Protein AF-A0A9D1UU70-F1 (afdb_monomer)

Organism: NCBI:txid2838701

Solvent-accessible surface area (backbone atoms only — not comparable to full-atom values): 12661 Å² total; per-residue (Å²): 143,86,85,88,85,83,88,84,84,83,81,86,81,88,80,87,82,88,82,83,90,83,86,83,92,75,92,74,85,86,79,84,87,74,96,51,89,64,55,60,60,54,46,54,56,35,46,59,49,57,47,83,80,70,73,78,46,90,57,56,46,82,56,96,59,30,40,33,28,64,61,94,56,36,36,24,38,42,45,29,48,39,83,44,54,26,37,33,24,49,79,84,38,85,61,44,58,42,30,49,61,59,30,88,51,34,39,70,36,46,75,50,90,73,46,28,37,34,28,42,36,71,91,49,83,34,32,42,36,41,31,55,48,75,87,50,48,77,46,68,37,48,38,36,57,45,77,80,50,75,41,74,51,48,34,32,60,56,89,66,46,46,73,42,77,42,96,89,44,27,31,41,31,22,46,80,95,41,81,60,49,71,48,65,66,59,50,32,20,36,66,84,29,48,78,45,56,52,41,63,45,78,56,98,72,34,49,28,39,40,43,48,117

Foldseek 3Di:
DDDDDDDDDDDDDDDDDDDDDDDDDDDDDDDDDDDDPCVVVLVLVLDCLQDDPPDDAPQWDDDPFWIKGDDDQWIWIDGQQQVAWTFIGGNNHTLWTKGFPCSVQWDGWDADPQQKTWTQGPPARKIWIWHQDNVRDIDTEIEHADLPCQDKGWMDTPPQWAWDQDPQQKTFIDRPPDGRDIGGHYWYAYSVSHTFDWGWDQDPRITIIGTHD

Sequence (213 aa):
MSTLSFSNTFKTITAAAVLSLSAPLTAVAVPSAETSADEIGDLDALLHNSQDDSELSAGVVNGNESLSWREGEISTSVPHNPAEMAKTTIDGQDMLEIGLLHPETVSEGVVTSNNTVIFPAQDSPDTYAMQLYDNGSLGLTAIAVTPESEGQFAYDLPSSITPVVQQTGAVALYEHDSLIGVVEHPEAYDADGNAIVTKYVDVDGDLVQVVSP

Secondary structure (DSSP, 8-state):
--PPP-----------------------PPPPP---TTHHHHHHHHHHHHS------TTEEE-SSEEEEEETTEEEEEESSTTSPEEEEETTEEEEEEEES-GGGBPPPEE-TTSEEEEEBSSSS-EEEEEE-TTS-EEEEEE-SSTT---EEEEE--TTEEEEE-TTS-EEEEETTEEEEEE---EEE-TTSPBPEEEEEEETTEEEEEEE-

Nearest PDB structures (foldseek):
  6x1q-assembly1_A  TM=4.595E-01  e=8.075E-02  Escherichia coli K-12
  3sep-assembly1_A  TM=4.541E-01  e=3.183E-01  Escherichia coli K-12
  6cvm-assembly1_A  TM=3.755E-01  e=1.398E-01  Escherichia coli K-12
  3iaq-assembly1_C  TM=3.684E-01  e=2.700E-01  Escherichia coli K-12
  8t7z-assembly1_B  TM=5.350E-01  e=2.705E+00  Klebsiella aerogenes KCTC 2190

Radius of gyration: 20.33 Å; Cα contacts (8 Å, |Δi|>4): 418; chains: 1; bounding box: 71×44×53 Å

pLDDT: mean 71.61, std 21.12, range [27.61, 95.88]

Structure (mmCIF, N/CA/C/O backbone):
data_AF-A0A9D1UU70-F1
#
_entry.id   AF-A0A9D1UU70-F1
#
loop_
_atom_site.group_PDB
_atom_site.id
_atom_site.type_symbol
_atom_site.label_atom_id
_atom_site.label_alt_id
_atom_site.label_comp_id
_atom_site.label_asym_id
_atom_site.label_entity_id
_atom_site.label_seq_id
_atom_site.pdbx_PDB_ins_code
_atom_site.Cartn_x
_atom_site.Cartn_y
_atom_site.Cartn_z
_atom_site.occupancy
_atom_site.B_iso_or_equiv
_atom_site.auth_seq_id
_atom_site.auth_comp_id
_atom_site.auth_asym_id
_atom_site.auth_atom_id
_atom_site.pdbx_PDB_model_num
ATOM 1 N N . MET A 1 1 ? -50.417 -25.982 9.668 1.00 43.38 1 MET A N 1
ATOM 2 C CA . MET A 1 1 ? -50.133 -26.353 8.266 1.00 43.38 1 MET A CA 1
ATOM 3 C C . MET A 1 1 ? -50.752 -25.317 7.344 1.00 43.38 1 MET A C 1
ATOM 5 O O . MET A 1 1 ? -51.967 -25.307 7.207 1.00 43.38 1 MET A O 1
ATOM 9 N N . SER A 1 2 ? -49.934 -24.427 6.783 1.00 38.16 2 SER A N 1
ATOM 10 C CA . SER A 1 2 ? -49.968 -23.999 5.374 1.00 38.16 2 SER A CA 1
ATOM 11 C C . SER A 1 2 ? -49.070 -22.778 5.205 1.00 38.16 2 SER A C 1
ATOM 13 O O . SER A 1 2 ? -49.221 -21.762 5.875 1.00 38.16 2 SER A O 1
ATOM 15 N N . THR A 1 3 ? -48.084 -22.984 4.349 1.00 35.09 3 THR A N 1
ATOM 16 C CA . THR A 1 3 ? -46.970 -22.140 3.932 1.00 35.09 3 THR A CA 1
ATOM 17 C C . THR A 1 3 ? -47.422 -21.025 2.991 1.00 35.09 3 THR A C 1
ATOM 19 O O . THR A 1 3 ? -48.178 -21.283 2.056 1.00 35.09 3 THR A O 1
ATOM 22 N N . LEU A 1 4 ? -46.913 -19.808 3.198 1.00 36.00 4 LEU A N 1
ATOM 23 C CA . LEU A 1 4 ? -46.992 -18.718 2.224 1.00 36.00 4 LEU A CA 1
ATOM 24 C C . LEU A 1 4 ? -45.816 -18.840 1.246 1.00 36.00 4 LEU A C 1
ATOM 26 O O . LEU A 1 4 ? -44.658 -18.894 1.651 1.00 36.00 4 LEU A O 1
ATOM 30 N N . SER A 1 5 ? -46.152 -18.937 -0.038 1.00 33.09 5 SER A N 1
ATOM 31 C CA . SER A 1 5 ? -45.236 -18.989 -1.176 1.00 33.09 5 SER A CA 1
ATOM 32 C C . SER A 1 5 ? -44.937 -17.565 -1.649 1.00 33.09 5 SER A C 1
ATOM 34 O O . SER A 1 5 ? -45.867 -16.800 -1.897 1.00 33.09 5 SER A O 1
ATOM 36 N N . PHE A 1 6 ? -43.655 -17.219 -1.791 1.00 35.75 6 PHE A N 1
ATOM 37 C CA . PHE A 1 6 ? -43.204 -16.018 -2.495 1.00 35.75 6 PHE A CA 1
ATOM 38 C C . PHE A 1 6 ? -42.475 -16.440 -3.775 1.00 35.75 6 PHE A C 1
ATOM 40 O O . PHE A 1 6 ? -41.525 -17.219 -3.737 1.00 35.75 6 PHE A O 1
ATOM 47 N N . SER A 1 7 ? -42.970 -15.947 -4.910 1.00 33.41 7 SER A N 1
ATOM 48 C CA . SER A 1 7 ? -42.396 -16.134 -6.242 1.00 33.41 7 SER A CA 1
ATOM 49 C C . SER A 1 7 ? -41.423 -14.989 -6.527 1.00 33.41 7 SER A C 1
ATOM 51 O O . SER A 1 7 ? -41.853 -13.846 -6.667 1.00 33.41 7 SER A O 1
ATOM 53 N N . ASN A 1 8 ? -40.125 -15.289 -6.618 1.00 33.94 8 ASN A N 1
ATOM 54 C CA . ASN A 1 8 ? -39.113 -14.362 -7.125 1.00 33.94 8 ASN A CA 1
ATOM 55 C C . ASN A 1 8 ? -38.902 -14.627 -8.619 1.00 33.94 8 ASN A C 1
ATOM 57 O O . ASN A 1 8 ? -38.418 -15.686 -9.008 1.00 33.94 8 ASN A O 1
ATOM 61 N N . THR A 1 9 ? -39.254 -13.653 -9.458 1.00 38.34 9 THR A N 1
ATOM 62 C CA . THR A 1 9 ? -38.904 -13.635 -10.885 1.00 38.34 9 THR A CA 1
ATOM 63 C C . THR A 1 9 ? -37.763 -12.640 -11.080 1.00 38.34 9 THR A C 1
ATOM 65 O O . THR A 1 9 ? -38.007 -11.442 -11.201 1.00 38.34 9 THR A O 1
ATOM 68 N N . PHE A 1 10 ? -36.519 -13.119 -11.102 1.00 37.25 10 PHE A N 1
ATOM 69 C CA . PHE A 1 10 ? -35.380 -12.321 -11.560 1.00 37.25 10 PHE A CA 1
ATOM 70 C C . PHE A 1 10 ? -35.262 -12.452 -13.080 1.00 37.25 10 PHE A C 1
ATOM 72 O O . PHE A 1 10 ? -35.128 -13.553 -13.613 1.00 37.25 10 PHE A O 1
ATOM 79 N N . LYS A 1 11 ? -35.355 -11.321 -13.786 1.00 35.34 11 LYS A N 1
ATOM 80 C CA . LYS A 1 11 ? -35.064 -11.231 -15.218 1.00 35.34 11 LYS A CA 1
ATOM 81 C C . LYS A 1 11 ? -33.561 -11.042 -15.402 1.00 35.34 11 LYS A C 1
ATOM 83 O O . LYS A 1 11 ? -33.017 -10.013 -15.022 1.00 35.34 11 LYS A O 1
ATOM 88 N N . THR A 1 12 ? -32.923 -12.033 -16.008 1.00 38.06 12 THR A N 1
ATOM 89 C CA . THR A 1 12 ? -31.564 -11.964 -16.548 1.00 38.06 12 THR A CA 1
ATOM 90 C C . THR A 1 12 ? -31.544 -11.016 -17.747 1.00 38.06 12 THR A C 1
ATOM 92 O O . THR A 1 12 ? -32.345 -11.179 -18.667 1.00 38.06 12 THR A O 1
ATOM 95 N N . ILE A 1 13 ? -30.626 -10.050 -17.764 1.00 35.19 13 ILE A N 1
ATOM 96 C CA . ILE A 1 13 ? -30.236 -9.353 -18.993 1.00 35.19 13 ILE A CA 1
ATOM 97 C C . ILE A 1 13 ? -28.749 -9.618 -19.192 1.00 35.19 13 ILE A C 1
ATOM 99 O O . ILE A 1 13 ? -27.900 -9.088 -18.486 1.00 35.19 13 ILE A O 1
ATOM 103 N N . THR A 1 14 ? -28.469 -10.502 -20.142 1.00 38.91 14 THR A N 1
ATOM 104 C CA . THR A 1 14 ? -27.145 -10.750 -20.703 1.00 38.91 14 THR A CA 1
ATOM 105 C C . THR A 1 14 ? -26.910 -9.711 -21.791 1.00 38.91 14 THR A C 1
ATOM 107 O O . THR A 1 14 ? -27.648 -9.680 -22.775 1.00 38.91 14 THR A O 1
ATOM 110 N N . ALA A 1 15 ? -25.887 -8.881 -21.637 1.00 31.27 15 ALA A N 1
ATOM 111 C CA . ALA A 1 15 ? -25.354 -8.071 -22.722 1.00 31.27 15 ALA A CA 1
ATOM 112 C C . ALA A 1 15 ? -23.836 -8.248 -22.728 1.00 31.27 15 ALA A C 1
ATOM 114 O O . ALA A 1 15 ? -23.113 -7.597 -21.985 1.00 31.27 15 ALA A O 1
ATOM 115 N N . ALA A 1 16 ? -23.379 -9.201 -23.540 1.00 33.69 16 ALA A N 1
ATOM 116 C CA . ALA A 1 16 ? -21.981 -9.336 -23.906 1.00 33.69 16 ALA A CA 1
ATOM 117 C C . ALA A 1 16 ? -21.675 -8.294 -24.988 1.00 33.69 16 ALA A C 1
ATOM 119 O O . ALA A 1 16 ? -22.295 -8.315 -26.053 1.00 33.69 16 ALA A O 1
ATOM 120 N N . ALA A 1 17 ? -20.728 -7.400 -24.720 1.00 29.59 17 ALA A N 1
ATOM 121 C CA . ALA A 1 17 ? -20.118 -6.558 -25.737 1.00 29.59 17 ALA A CA 1
ATOM 122 C C . ALA A 1 17 ? -18.700 -7.080 -25.986 1.00 29.59 17 ALA A C 1
ATOM 124 O O . ALA A 1 17 ? -17.817 -6.962 -25.145 1.00 29.59 17 ALA A O 1
ATOM 125 N N . VAL A 1 18 ? -18.527 -7.721 -27.140 1.00 35.25 18 VAL A N 1
ATOM 126 C CA . VAL A 1 18 ? -17.233 -8.110 -27.701 1.00 35.25 18 VAL A CA 1
ATOM 127 C C . VAL A 1 18 ? -16.692 -6.899 -28.454 1.00 35.25 18 VAL A C 1
ATOM 129 O O . VAL A 1 18 ? -17.361 -6.413 -29.367 1.00 35.25 18 VAL A O 1
ATOM 132 N N . LEU A 1 19 ? -15.492 -6.436 -28.106 1.00 27.61 19 LEU A N 1
ATOM 133 C CA . LEU A 1 19 ? -14.735 -5.471 -28.901 1.00 27.61 19 LEU A CA 1
ATOM 134 C C . LEU A 1 19 ? -13.394 -6.092 -29.301 1.00 27.61 19 LEU A C 1
ATOM 136 O O . LEU A 1 19 ? -12.659 -6.641 -28.487 1.00 27.61 19 LEU A O 1
ATOM 140 N N . SER A 1 20 ? -13.152 -6.072 -30.606 1.00 30.08 20 SER A N 1
ATOM 141 C CA . SER A 1 20 ? -12.034 -6.688 -31.314 1.00 30.08 20 SER A CA 1
ATOM 142 C C . SER A 1 20 ? -10.842 -5.736 -31.446 1.00 30.08 20 SER A C 1
ATOM 144 O O . SER A 1 20 ? -11.028 -4.589 -31.851 1.00 30.08 20 SER A O 1
ATOM 146 N N . LEU A 1 21 ? -9.631 -6.255 -31.208 1.00 31.42 21 LEU A N 1
ATOM 147 C CA . LEU A 1 21 ? -8.338 -5.603 -31.456 1.00 31.42 21 LEU A CA 1
ATOM 148 C C . LEU A 1 21 ? -8.094 -5.300 -32.946 1.00 31.42 21 LEU A C 1
ATOM 150 O O . LEU A 1 21 ? -8.434 -6.088 -33.829 1.00 31.42 21 LEU A O 1
ATOM 154 N N . SER A 1 22 ? -7.401 -4.195 -33.222 1.00 30.36 22 SER A N 1
ATOM 155 C CA . SER A 1 22 ? -6.705 -3.933 -34.488 1.00 30.36 22 SER A CA 1
ATOM 156 C C . SER A 1 22 ? -5.397 -3.195 -34.191 1.00 30.36 22 SER A C 1
ATOM 158 O O . SER A 1 22 ? -5.426 -2.048 -33.759 1.00 30.36 22 SER A O 1
ATOM 160 N N . ALA A 1 23 ? -4.264 -3.868 -34.404 1.00 37.72 23 ALA A N 1
ATOM 161 C CA . ALA A 1 23 ? -2.916 -3.332 -34.209 1.00 37.72 23 ALA A CA 1
ATOM 162 C C . ALA A 1 23 ? -2.422 -2.529 -35.427 1.00 37.72 23 ALA A C 1
ATOM 164 O O . ALA A 1 23 ? -2.806 -2.821 -36.565 1.00 37.72 23 ALA A O 1
ATOM 165 N N . PRO A 1 24 ? -1.456 -1.627 -35.210 1.00 29.34 24 PRO A N 1
ATOM 166 C CA . PRO A 1 24 ? -0.275 -1.599 -36.066 1.00 29.34 24 PRO A CA 1
ATOM 167 C C . PRO A 1 24 ? 1.022 -1.764 -35.256 1.00 29.34 24 PRO A C 1
ATOM 169 O O . PRO A 1 24 ? 1.291 -1.027 -34.316 1.00 29.34 24 PRO A O 1
ATOM 172 N N . LEU A 1 25 ? 1.847 -2.733 -35.669 1.00 37.16 25 LEU A N 1
ATOM 173 C CA . LEU A 1 25 ? 3.239 -2.886 -35.242 1.00 37.16 25 LEU A CA 1
ATOM 174 C C . LEU A 1 25 ? 4.087 -1.757 -35.839 1.00 37.16 25 LEU A C 1
ATOM 176 O O . LEU A 1 25 ? 4.261 -1.690 -37.058 1.00 37.16 25 LEU A O 1
ATOM 180 N N . THR A 1 26 ? 4.696 -0.944 -34.984 1.00 32.88 26 THR A N 1
ATOM 181 C CA . THR A 1 26 ? 5.858 -0.122 -35.334 1.00 32.88 26 THR A CA 1
ATOM 182 C C . THR A 1 26 ? 6.980 -0.431 -34.359 1.00 32.88 26 THR A C 1
ATOM 184 O O . THR A 1 26 ? 6.930 -0.041 -33.201 1.00 32.88 26 THR A O 1
ATOM 187 N N . ALA A 1 27 ? 7.989 -1.156 -34.840 1.00 42.22 27 ALA A N 1
ATOM 188 C CA . ALA A 1 27 ? 9.244 -1.347 -34.131 1.00 42.22 27 ALA A CA 1
ATOM 189 C C . ALA A 1 27 ? 10.005 -0.014 -34.089 1.00 42.22 27 ALA A C 1
ATOM 191 O O . ALA A 1 27 ? 10.302 0.553 -35.145 1.00 42.22 27 ALA A O 1
ATOM 192 N N . VAL A 1 28 ? 10.334 0.468 -32.891 1.00 32.28 28 VAL A N 1
ATOM 193 C CA . VAL A 1 28 ? 11.225 1.616 -32.693 1.00 32.28 28 VAL A CA 1
ATOM 194 C C . VAL A 1 28 ? 12.348 1.213 -31.740 1.00 32.28 28 VAL A C 1
ATOM 196 O O . VAL A 1 28 ? 12.160 0.430 -30.816 1.00 32.28 28 VAL A O 1
ATOM 199 N N . ALA A 1 29 ? 13.547 1.678 -32.077 1.00 31.69 29 ALA A N 1
ATOM 200 C CA . ALA A 1 29 ? 14.815 1.330 -31.462 1.00 31.69 29 ALA A CA 1
ATOM 201 C C . ALA A 1 29 ? 14.928 1.797 -30.001 1.00 31.69 29 ALA A C 1
ATOM 203 O O . ALA A 1 29 ? 14.497 2.896 -29.666 1.00 31.69 29 ALA A O 1
ATOM 204 N N . VAL A 1 30 ? 15.595 0.977 -29.187 1.00 34.88 30 VAL A N 1
ATOM 205 C CA . VAL A 1 30 ? 15.944 1.233 -27.782 1.00 34.88 30 VAL A CA 1
ATOM 206 C C . VAL A 1 30 ? 17.120 2.219 -27.700 1.00 34.88 30 VAL A C 1
ATOM 208 O O . VAL A 1 30 ? 18.185 1.908 -28.248 1.00 34.88 30 VAL A O 1
ATOM 211 N N . PRO A 1 31 ? 17.002 3.368 -27.010 1.00 33.25 31 PRO A N 1
ATOM 212 C CA . PRO A 1 31 ? 18.157 4.091 -26.508 1.00 33.25 31 PRO A CA 1
ATOM 213 C C . PRO A 1 31 ? 18.544 3.590 -25.108 1.00 33.25 31 PRO A C 1
ATOM 215 O O . PRO A 1 31 ? 17.702 3.272 -24.275 1.00 33.25 31 PRO A O 1
ATOM 218 N N . SER A 1 32 ? 19.854 3.496 -24.882 1.00 33.78 32 SER A N 1
ATOM 219 C CA . SER A 1 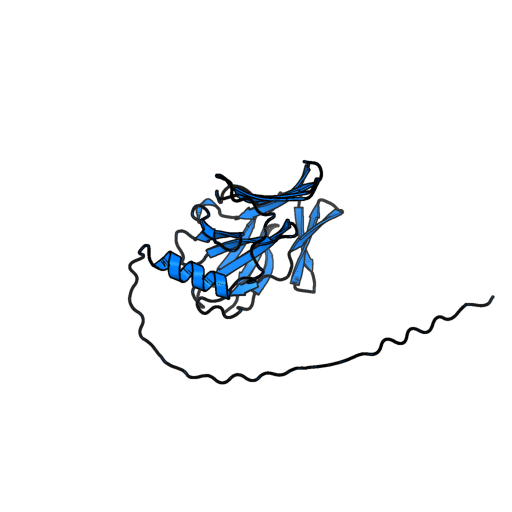32 ? 20.469 3.159 -23.598 1.00 33.78 32 SER A CA 1
ATOM 220 C C . SER A 1 32 ? 20.225 4.240 -22.541 1.00 33.78 32 SER A C 1
ATOM 222 O O . SER A 1 32 ? 20.255 5.429 -22.853 1.00 33.78 32 SER A O 1
ATOM 224 N N . ALA A 1 33 ? 20.028 3.783 -21.305 1.00 38.22 33 ALA A N 1
ATOM 225 C CA . ALA A 1 33 ? 19.670 4.556 -20.124 1.00 38.22 33 ALA A CA 1
ATOM 226 C C . ALA A 1 33 ? 20.755 5.546 -19.659 1.00 38.22 33 ALA A C 1
ATOM 228 O O . ALA A 1 33 ? 21.903 5.158 -19.441 1.00 38.22 33 ALA A O 1
ATOM 229 N N . GLU A 1 34 ? 20.336 6.790 -19.416 1.00 30.80 34 GLU A N 1
ATOM 230 C CA . GLU A 1 34 ? 20.910 7.686 -18.408 1.00 30.80 34 GLU A CA 1
ATOM 231 C C . GLU A 1 34 ? 19.746 8.301 -17.618 1.00 30.80 34 GLU A C 1
ATOM 233 O O . GLU A 1 34 ? 19.075 9.221 -18.088 1.00 30.80 34 GLU A O 1
ATOM 238 N N . THR A 1 35 ? 19.491 7.743 -16.434 1.00 34.31 35 THR A N 1
ATOM 239 C CA . THR A 1 35 ? 18.371 8.090 -15.553 1.00 34.31 35 THR A CA 1
ATOM 240 C C . THR A 1 35 ? 18.480 9.552 -15.118 1.00 34.31 35 THR A C 1
ATOM 242 O O . THR A 1 35 ? 19.416 9.945 -14.416 1.00 34.31 35 THR A O 1
ATOM 245 N N . SER A 1 36 ? 17.562 10.382 -15.609 1.00 33.94 36 SER A N 1
ATOM 246 C CA . SER A 1 36 ? 17.547 11.841 -15.461 1.00 33.94 36 SER A CA 1
ATOM 247 C C . SER A 1 36 ? 16.145 12.272 -15.039 1.00 33.94 36 SER A C 1
ATOM 249 O O . SER A 1 36 ? 15.173 11.620 -15.391 1.00 33.94 36 SER A O 1
ATOM 251 N N . ALA A 1 37 ? 16.020 13.406 -14.344 1.00 33.78 37 ALA A N 1
ATOM 252 C CA . ALA A 1 37 ? 14.773 13.931 -13.763 1.00 33.78 37 ALA A CA 1
ATOM 253 C C . ALA A 1 37 ? 13.560 14.124 -14.722 1.00 33.78 37 ALA A C 1
ATOM 255 O O . ALA A 1 37 ? 12.502 14.538 -14.257 1.00 33.78 37 ALA A O 1
ATOM 256 N N . ASP A 1 38 ? 13.695 13.818 -16.017 1.00 34.66 38 ASP A N 1
ATOM 257 C CA . ASP A 1 38 ? 12.593 13.670 -16.983 1.00 34.66 38 ASP A CA 1
ATOM 258 C C . ASP A 1 38 ? 11.798 12.351 -16.800 1.00 34.66 38 ASP A C 1
ATOM 260 O O . ASP A 1 38 ? 10.623 12.312 -17.153 1.00 34.66 38 ASP A O 1
ATOM 264 N N . GLU A 1 39 ? 12.360 11.298 -16.187 1.00 42.25 39 GLU A N 1
ATOM 265 C CA . GLU A 1 39 ? 11.661 10.010 -15.961 1.00 42.25 39 GLU A CA 1
ATOM 266 C C . GLU A 1 39 ? 10.487 10.105 -14.977 1.00 42.25 39 GLU A C 1
ATOM 268 O O . GLU A 1 39 ? 9.565 9.299 -15.042 1.00 42.25 39 GLU A O 1
ATOM 273 N N . ILE A 1 40 ? 10.461 11.113 -14.100 1.00 38.44 40 ILE A N 1
ATOM 274 C CA . ILE A 1 40 ? 9.304 11.359 -13.222 1.00 38.44 40 ILE A CA 1
ATOM 275 C C . ILE A 1 40 ? 8.092 11.835 -14.049 1.00 38.44 40 ILE A C 1
ATOM 277 O O . ILE A 1 40 ? 6.954 11.568 -13.677 1.00 38.44 40 ILE A O 1
ATOM 281 N N . GLY A 1 41 ? 8.322 12.506 -15.185 1.00 40.44 41 GLY A N 1
ATOM 282 C CA . GLY A 1 41 ? 7.257 12.915 -16.105 1.00 40.44 41 GLY A CA 1
ATOM 283 C C . GLY A 1 41 ? 6.646 11.741 -16.874 1.00 40.44 41 GLY A C 1
ATOM 284 O O . GLY A 1 41 ? 5.431 11.705 -17.055 1.00 40.44 41 GLY A O 1
ATOM 285 N N . ASP A 1 42 ? 7.466 10.762 -17.265 1.00 51.78 42 ASP A N 1
ATOM 286 C CA . ASP A 1 42 ? 6.980 9.500 -17.839 1.00 51.78 42 ASP A CA 1
ATOM 287 C C . ASP A 1 42 ? 6.280 8.643 -16.775 1.00 51.78 42 ASP A C 1
ATOM 289 O O . ASP A 1 42 ? 5.260 8.028 -17.068 1.00 51.78 42 ASP A O 1
ATOM 293 N N . LEU A 1 43 ? 6.748 8.669 -15.523 1.00 51.19 43 LEU A N 1
ATOM 294 C CA . LEU A 1 43 ? 6.102 7.979 -14.407 1.00 51.19 43 LEU A CA 1
ATOM 295 C C . LEU A 1 43 ? 4.696 8.533 -14.123 1.00 51.19 43 LEU A C 1
ATOM 297 O O . LEU A 1 43 ? 3.766 7.758 -13.955 1.00 51.19 43 LEU A O 1
ATOM 301 N N . ASP A 1 44 ? 4.493 9.851 -14.151 1.00 50.59 44 ASP A N 1
ATOM 302 C CA . ASP A 1 44 ? 3.157 10.451 -13.985 1.00 50.59 44 ASP A CA 1
ATOM 303 C C . ASP A 1 44 ? 2.189 10.015 -15.105 1.00 50.59 44 ASP A C 1
ATOM 305 O O . ASP A 1 44 ? 1.032 9.696 -14.839 1.00 50.59 44 ASP A O 1
ATOM 309 N N . ALA A 1 45 ? 2.671 9.911 -16.351 1.00 52.69 45 ALA A N 1
ATOM 310 C CA . ALA A 1 45 ? 1.884 9.414 -17.484 1.00 52.69 45 ALA A CA 1
ATOM 311 C C . ALA A 1 45 ? 1.596 7.902 -17.397 1.00 52.69 45 ALA A C 1
ATOM 313 O O . ALA A 1 45 ? 0.495 7.461 -17.729 1.00 52.69 45 ALA A O 1
ATOM 314 N N . LEU A 1 46 ? 2.566 7.116 -16.923 1.00 53.84 46 LEU A N 1
ATOM 315 C CA . LEU A 1 46 ? 2.418 5.694 -16.613 1.00 53.84 46 LEU A CA 1
ATOM 316 C C . LEU A 1 46 ? 1.359 5.463 -15.538 1.00 53.84 46 LEU A C 1
ATOM 318 O O . LEU A 1 46 ? 0.478 4.624 -15.714 1.00 53.84 46 LEU A O 1
ATOM 322 N N . LEU A 1 47 ? 1.413 6.249 -14.462 1.00 55.03 47 LEU A N 1
ATOM 323 C CA . LEU A 1 47 ? 0.456 6.183 -13.366 1.00 55.03 47 LEU A CA 1
ATOM 324 C C . LEU A 1 47 ? -0.942 6.630 -13.766 1.00 55.03 47 LEU A C 1
ATOM 326 O O . LEU A 1 47 ? -1.904 6.002 -13.340 1.00 55.03 47 LEU A O 1
ATOM 330 N N . HIS A 1 48 ? -1.067 7.650 -14.616 1.00 53.94 48 HIS A N 1
ATOM 331 C CA . HIS A 1 48 ? -2.362 8.051 -15.171 1.00 53.94 48 HIS A CA 1
ATOM 332 C C . HIS A 1 48 ? -3.031 6.902 -15.938 1.00 53.94 48 HIS A C 1
ATOM 334 O O . HIS A 1 48 ? -4.239 6.720 -15.868 1.00 53.94 48 HIS A O 1
ATOM 340 N N . ASN A 1 49 ? -2.247 6.091 -16.652 1.00 46.78 49 ASN A N 1
ATOM 341 C CA . ASN A 1 49 ? -2.788 4.959 -17.401 1.00 46.78 49 ASN A CA 1
ATOM 342 C C . ASN A 1 49 ? -3.037 3.712 -16.533 1.00 46.78 49 ASN A C 1
ATOM 344 O O . ASN A 1 49 ? -3.780 2.828 -16.953 1.00 46.78 49 ASN A O 1
ATOM 348 N N . SER A 1 50 ? -2.401 3.617 -15.360 1.00 47.41 50 SER A N 1
ATOM 349 C CA . SER A 1 50 ? -2.437 2.442 -14.481 1.00 47.41 50 SER A CA 1
ATOM 350 C C . SER A 1 50 ? -3.328 2.607 -13.249 1.00 47.41 50 SER A C 1
ATOM 352 O O . SER A 1 50 ? -3.296 1.761 -12.356 1.00 47.41 50 SER A O 1
ATOM 354 N N . GLN A 1 51 ? -4.030 3.729 -13.117 1.00 57.47 51 GLN A N 1
ATOM 355 C CA . GLN A 1 51 ? -4.823 4.052 -11.935 1.00 57.47 51 GLN A CA 1
ATOM 356 C C . GLN A 1 51 ? -6.179 4.612 -12.330 1.00 57.47 51 GLN A C 1
ATOM 358 O O . GLN A 1 51 ? -6.376 5.082 -13.448 1.00 57.47 51 GLN A O 1
ATOM 363 N N . ASP A 1 52 ? -7.127 4.551 -11.399 1.00 55.03 52 ASP A N 1
ATOM 364 C CA . ASP A 1 52 ? -8.430 5.150 -11.626 1.00 55.03 52 ASP A CA 1
ATOM 365 C C . ASP A 1 52 ? -8.292 6.682 -11.657 1.00 55.03 52 ASP A C 1
ATOM 367 O O . ASP A 1 52 ? -7.843 7.305 -10.689 1.00 55.03 52 ASP A O 1
ATOM 371 N N . ASP A 1 53 ? -8.708 7.277 -12.778 1.00 55.75 53 ASP A N 1
ATOM 372 C CA . ASP A 1 53 ? -8.774 8.723 -13.048 1.00 55.75 53 ASP A CA 1
ATOM 373 C C . ASP A 1 53 ? -9.889 9.429 -12.250 1.00 55.75 53 ASP A C 1
ATOM 375 O O . ASP A 1 53 ? -10.237 10.586 -12.517 1.00 55.75 53 ASP A O 1
ATOM 379 N N . SER A 1 54 ? -10.491 8.730 -11.282 1.00 51.38 54 SER A N 1
ATOM 380 C CA . SER A 1 54 ? -11.486 9.273 -10.363 1.00 51.38 54 SER A CA 1
ATOM 381 C C . SER A 1 54 ? -11.016 10.621 -9.794 1.00 51.38 54 SER A C 1
ATOM 383 O O . SER A 1 54 ? -9.919 10.748 -9.248 1.00 51.38 54 SER A O 1
ATOM 385 N N . GLU A 1 55 ? -11.847 11.654 -9.988 1.00 50.75 55 GLU A N 1
ATOM 386 C CA . GLU A 1 55 ? -11.493 13.053 -9.730 1.00 50.75 55 GLU A CA 1
ATOM 387 C C . GLU A 1 55 ? -10.944 13.290 -8.311 1.00 50.75 55 GLU A C 1
ATOM 389 O O . GLU A 1 55 ? -11.348 12.664 -7.332 1.00 50.75 55 GLU A O 1
ATOM 394 N N . LEU A 1 56 ? -10.063 14.294 -8.219 1.00 52.84 56 LEU A N 1
ATOM 395 C CA . LEU A 1 56 ? -9.505 14.869 -6.994 1.00 52.84 56 LEU A CA 1
ATOM 396 C C . LEU A 1 56 ? -10.499 14.880 -5.819 1.00 52.84 56 LEU A C 1
ATOM 398 O O . LEU A 1 56 ? -11.471 15.641 -5.804 1.00 52.84 56 LEU A O 1
ATOM 402 N N . SER A 1 57 ? -10.189 14.115 -4.774 1.00 56.56 57 SER A N 1
ATOM 403 C CA . SER A 1 57 ? -10.931 14.170 -3.516 1.00 56.56 57 SER A CA 1
ATOM 404 C C . SER A 1 57 ? -10.634 15.462 -2.756 1.00 56.56 57 SER A C 1
ATOM 406 O O . SER A 1 57 ? -9.509 15.685 -2.309 1.00 56.56 57 SER A O 1
ATOM 408 N N . ALA A 1 58 ? -11.660 16.278 -2.501 1.00 61.91 58 ALA A N 1
ATOM 409 C CA . ALA A 1 58 ? -11.559 17.424 -1.590 1.00 61.91 58 ALA A CA 1
ATOM 410 C C . ALA A 1 58 ? -11.340 17.020 -0.113 1.00 61.91 58 ALA A C 1
ATOM 412 O O . ALA A 1 58 ? -11.100 17.889 0.727 1.00 61.91 58 ALA A O 1
ATOM 413 N N . GLY A 1 59 ? -11.461 15.726 0.214 1.00 73.56 59 GLY A N 1
ATOM 414 C CA . GLY A 1 59 ? -11.317 15.183 1.567 1.00 73.56 59 GLY A CA 1
ATOM 415 C C . GLY A 1 59 ? -9.911 14.687 1.910 1.00 73.56 59 GLY A C 1
ATOM 416 O O . GLY A 1 59 ? -9.656 14.371 3.072 1.00 73.56 59 GLY A O 1
ATOM 417 N N . VAL A 1 60 ? -9.006 14.623 0.928 1.00 85.19 60 VAL A N 1
ATOM 418 C CA . VAL A 1 60 ? -7.623 14.181 1.129 1.00 85.19 60 VAL A CA 1
ATOM 419 C C . VAL A 1 60 ? -6.715 15.381 1.415 1.00 85.19 60 VAL A C 1
ATOM 421 O O . VAL A 1 60 ? -6.757 16.406 0.737 1.00 85.19 60 VAL A O 1
ATOM 424 N N . VAL A 1 61 ? -5.876 15.252 2.438 1.00 89.44 61 VAL A N 1
ATOM 425 C CA . VAL A 1 61 ? -4.897 16.245 2.873 1.00 89.44 61 VAL A CA 1
ATOM 426 C C . VAL A 1 61 ? -3.499 15.666 2.701 1.00 89.44 61 VAL A C 1
ATOM 428 O O . VAL A 1 61 ? -3.135 14.701 3.375 1.00 89.44 61 VAL A O 1
ATOM 431 N N . ASN A 1 62 ? -2.708 16.291 1.830 1.00 90.94 62 ASN A N 1
ATOM 432 C CA . ASN A 1 62 ? -1.275 16.034 1.709 1.00 90.94 62 ASN A CA 1
ATOM 433 C C . ASN A 1 62 ? -0.524 16.814 2.803 1.00 90.94 62 ASN A C 1
ATOM 435 O O . ASN A 1 62 ? -0.418 18.043 2.747 1.00 90.94 62 ASN A O 1
ATOM 439 N N . GLY A 1 63 ? -0.093 16.101 3.843 1.00 89.62 63 GLY A N 1
ATOM 440 C CA . GLY A 1 63 ? 0.728 16.623 4.929 1.00 89.62 63 GLY A CA 1
ATOM 441 C C . GLY A 1 63 ? 2.222 16.510 4.624 1.00 89.62 63 GLY A C 1
ATOM 442 O O . GLY A 1 63 ? 2.633 16.110 3.547 1.00 89.62 63 GLY A O 1
ATOM 443 N N . ASN A 1 64 ? 3.075 16.846 5.593 1.00 88.44 64 ASN A N 1
ATOM 444 C CA . ASN A 1 64 ? 4.525 16.729 5.388 1.00 88.44 64 ASN A CA 1
ATOM 445 C C . ASN A 1 64 ? 5.008 15.268 5.387 1.00 88.44 64 ASN A C 1
ATOM 447 O O . ASN A 1 64 ? 5.971 14.943 4.702 1.00 88.44 64 ASN A O 1
ATOM 451 N N . GLU A 1 65 ? 4.359 14.413 6.177 1.00 92.88 65 GLU A N 1
ATOM 452 C CA . GLU A 1 65 ? 4.801 13.035 6.445 1.00 92.88 65 GLU A CA 1
ATOM 453 C C . GLU A 1 65 ? 3.885 11.989 5.800 1.00 92.88 65 GLU A C 1
ATOM 455 O O . GLU A 1 65 ? 4.267 10.832 5.658 1.00 92.88 65 GLU A O 1
ATOM 460 N N . SER A 1 66 ? 2.661 12.375 5.438 1.00 94.44 66 SER A N 1
ATOM 461 C CA . SER A 1 66 ? 1.665 11.455 4.901 1.00 94.44 66 SER A CA 1
ATOM 462 C C . SER A 1 66 ? 0.578 12.167 4.110 1.00 94.44 66 SER A C 1
ATOM 464 O O . SER A 1 66 ? 0.239 13.330 4.360 1.00 94.44 66 SER A O 1
ATOM 466 N N . LEU A 1 67 ? -0.034 11.396 3.221 1.00 93.81 67 LEU A N 1
ATOM 467 C CA . LEU A 1 67 ? -1.333 11.662 2.640 1.00 93.81 67 LEU A CA 1
ATOM 468 C C . LEU A 1 67 ? -2.413 11.118 3.579 1.00 93.81 67 LEU A C 1
ATOM 470 O O . LEU A 1 67 ? -2.296 9.998 4.071 1.00 93.81 67 LEU A O 1
ATOM 474 N N . SER A 1 68 ? -3.464 11.884 3.859 1.00 93.81 68 SER A N 1
ATOM 475 C CA . SER A 1 68 ? -4.485 11.471 4.829 1.00 93.81 68 SER A CA 1
ATOM 476 C C . SER A 1 68 ? -5.897 11.840 4.408 1.00 93.81 68 SER A C 1
ATOM 478 O O . SER A 1 68 ? -6.122 12.859 3.770 1.00 93.81 68 SER A O 1
ATOM 480 N N . TRP A 1 69 ? -6.859 11.023 4.812 1.00 93.19 69 TRP A N 1
ATOM 481 C CA . TRP A 1 69 ? -8.288 11.228 4.630 1.00 93.19 69 TRP A CA 1
ATOM 482 C C . TRP A 1 69 ? -8.990 11.033 5.972 1.00 93.19 69 TRP A C 1
ATOM 484 O O . TRP A 1 69 ? -8.548 10.238 6.812 1.00 93.19 69 TRP A O 1
ATOM 494 N N . ARG A 1 70 ? -10.076 11.775 6.198 1.00 91.88 70 ARG A N 1
ATOM 495 C CA . ARG A 1 70 ? -10.874 11.656 7.420 1.00 91.88 70 ARG A CA 1
ATOM 496 C C . ARG A 1 70 ? -12.337 11.995 7.184 1.00 91.88 70 ARG A C 1
ATOM 498 O O . ARG A 1 70 ? -12.651 13.092 6.726 1.00 91.88 70 ARG A O 1
ATOM 505 N N . GLU A 1 71 ? -13.214 11.125 7.670 1.00 90.12 71 GLU A N 1
ATOM 506 C CA . GLU A 1 71 ? -14.644 11.388 7.798 1.00 90.12 71 GLU A CA 1
ATOM 507 C C . GLU A 1 71 ? -15.147 10.904 9.162 1.00 90.12 71 GLU A C 1
ATOM 509 O O . GLU A 1 71 ? -15.115 9.719 9.493 1.00 90.12 71 GLU A O 1
ATOM 514 N N . GLY A 1 72 ? -15.602 11.851 9.988 1.00 90.06 72 GLY A N 1
ATOM 515 C CA . GLY A 1 72 ? -16.024 11.556 11.356 1.00 90.06 72 GLY A CA 1
ATOM 516 C C . GLY A 1 72 ? -14.892 10.943 12.185 1.00 90.06 72 GLY A C 1
ATOM 517 O O . GLY A 1 72 ? -13.873 11.591 12.435 1.00 90.06 72 GLY A O 1
ATOM 518 N N . GLU A 1 73 ? -15.106 9.708 12.631 1.00 90.94 73 GLU A N 1
ATOM 519 C CA . GLU A 1 73 ? -14.176 8.934 13.461 1.00 90.94 73 GLU A CA 1
ATOM 520 C C . GLU A 1 73 ? -13.251 8.023 12.641 1.00 90.94 73 GLU A C 1
ATOM 522 O O . GLU A 1 73 ? -12.304 7.462 13.195 1.00 90.94 73 GLU A O 1
ATOM 527 N N . ILE A 1 74 ? -13.493 7.908 11.331 1.00 89.25 74 ILE A N 1
ATOM 528 C CA . ILE A 1 74 ? -12.677 7.114 10.416 1.00 89.25 74 ILE A CA 1
ATOM 529 C C . ILE A 1 74 ? -11.571 8.002 9.854 1.00 89.25 74 ILE A C 1
ATOM 531 O O . ILE A 1 74 ? -11.829 9.109 9.373 1.00 89.25 74 ILE A O 1
ATOM 535 N N . SER A 1 75 ? -10.331 7.528 9.903 1.00 92.81 75 SER A N 1
ATOM 536 C CA . SER A 1 75 ? -9.198 8.205 9.277 1.00 92.81 75 SER A CA 1
ATOM 537 C C . SER A 1 75 ? -8.277 7.190 8.624 1.00 92.81 75 SER A C 1
ATOM 539 O O . SER A 1 75 ? -7.872 6.235 9.279 1.00 92.81 75 SER A 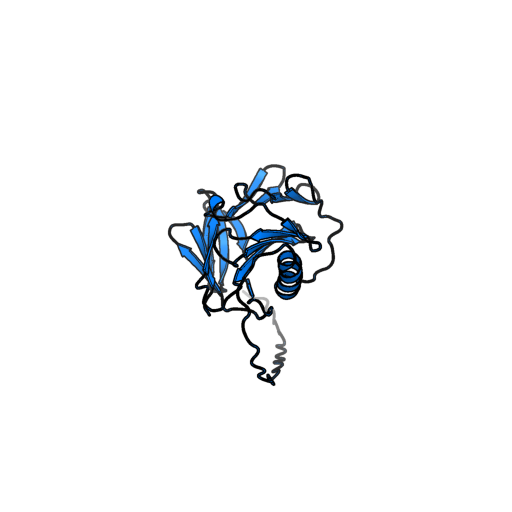O 1
ATOM 541 N N . THR A 1 76 ? -7.906 7.445 7.375 1.00 93.00 76 THR A N 1
ATOM 542 C CA . THR A 1 76 ? -6.953 6.634 6.613 1.00 93.00 76 THR A CA 1
ATOM 543 C C . THR A 1 76 ? -5.735 7.485 6.278 1.00 93.00 76 THR A C 1
ATOM 545 O O . THR A 1 76 ? -5.881 8.672 5.986 1.00 93.00 76 THR A O 1
ATOM 548 N N . SER A 1 77 ? -4.530 6.924 6.322 1.00 94.75 77 SER A N 1
ATOM 549 C CA . SER A 1 77 ? -3.315 7.630 5.911 1.00 94.75 77 SER A CA 1
ATOM 550 C C . SER A 1 77 ? -2.323 6.724 5.202 1.00 94.75 77 SER A C 1
ATOM 552 O O . SER A 1 77 ? -2.162 5.573 5.600 1.00 94.75 77 SER A O 1
ATOM 554 N N . VAL A 1 78 ? -1.613 7.285 4.228 1.00 94.31 78 VAL A N 1
ATOM 555 C CA . VAL A 1 78 ? -0.502 6.667 3.503 1.00 94.31 78 VAL A CA 1
ATOM 556 C C . VAL A 1 78 ? 0.765 7.480 3.790 1.00 94.31 78 VAL A C 1
ATOM 558 O O . VAL A 1 78 ? 0.785 8.676 3.484 1.00 94.31 78 VAL A O 1
ATOM 561 N N . PRO A 1 79 ? 1.796 6.897 4.419 1.00 95.88 79 PRO A N 1
ATOM 562 C CA . PRO A 1 79 ? 3.025 7.614 4.736 1.00 95.88 79 PRO A CA 1
ATOM 563 C C . PRO A 1 79 ? 3.855 7.888 3.483 1.00 95.88 79 PRO A C 1
ATOM 565 O O . PRO A 1 79 ? 3.764 7.170 2.494 1.00 95.88 79 PRO A O 1
ATOM 568 N N . HIS A 1 80 ? 4.686 8.926 3.533 1.00 94.31 80 HIS A N 1
ATOM 569 C CA . HIS A 1 80 ? 5.712 9.155 2.510 1.00 94.31 80 HIS A CA 1
ATOM 570 C C . HIS A 1 80 ? 6.939 8.272 2.762 1.00 94.31 80 HIS A C 1
ATOM 572 O O . HIS A 1 80 ? 7.553 7.789 1.820 1.00 94.31 80 HIS A O 1
ATOM 578 N N . ASN A 1 81 ? 7.245 7.991 4.029 1.00 95.25 81 ASN A N 1
ATOM 579 C CA . ASN A 1 81 ? 8.340 7.110 4.408 1.00 95.25 81 ASN A CA 1
ATOM 580 C C . ASN A 1 81 ? 7.955 5.638 4.154 1.00 95.25 81 ASN A C 1
ATOM 582 O O . ASN A 1 81 ? 7.019 5.154 4.796 1.00 95.25 81 ASN A O 1
ATOM 586 N N . PRO A 1 82 ? 8.671 4.894 3.289 1.00 92.81 82 PRO A N 1
ATOM 587 C CA . PRO A 1 82 ? 8.335 3.506 2.968 1.00 92.81 82 PRO A CA 1
ATOM 588 C C . PRO A 1 82 ? 8.460 2.551 4.160 1.00 92.81 82 PRO A C 1
ATOM 590 O O . PRO A 1 82 ? 7.868 1.478 4.138 1.00 92.81 82 PRO A O 1
ATOM 593 N N . ALA A 1 83 ? 9.221 2.920 5.198 1.00 93.69 83 ALA A N 1
ATOM 594 C CA . ALA A 1 83 ? 9.362 2.124 6.419 1.00 93.69 83 ALA A CA 1
ATOM 595 C C . ALA A 1 83 ? 8.160 2.243 7.373 1.00 93.69 83 ALA A C 1
ATOM 597 O O . ALA A 1 83 ? 8.129 1.575 8.407 1.00 93.69 83 ALA A O 1
ATOM 598 N N . GLU A 1 84 ? 7.199 3.113 7.067 1.00 94.44 84 GLU A N 1
ATOM 599 C CA . GLU A 1 84 ? 5.961 3.269 7.822 1.00 94.44 84 GLU A CA 1
ATOM 600 C C . GLU A 1 84 ? 4.801 2.578 7.097 1.00 94.44 84 GLU A C 1
ATOM 602 O O . GLU A 1 84 ? 4.786 2.453 5.874 1.00 94.44 84 GLU A O 1
ATOM 607 N N . MET A 1 85 ? 3.799 2.140 7.859 1.00 93.62 85 MET A N 1
ATOM 608 C CA . MET A 1 85 ? 2.615 1.484 7.306 1.00 93.62 85 MET A CA 1
ATOM 609 C C . MET A 1 85 ? 1.526 2.500 6.959 1.00 93.62 85 MET A C 1
ATOM 611 O O . MET A 1 85 ? 1.253 3.438 7.718 1.00 93.62 85 MET A O 1
ATOM 615 N N . ALA A 1 86 ? 0.848 2.274 5.836 1.00 92.88 86 ALA A N 1
ATOM 616 C CA . ALA A 1 86 ? -0.455 2.870 5.603 1.00 92.88 86 ALA A CA 1
ATOM 617 C C . ALA A 1 86 ? -1.449 2.291 6.612 1.00 92.88 86 ALA A C 1
ATOM 619 O O . ALA A 1 86 ? -1.391 1.110 6.947 1.00 92.88 86 ALA A O 1
ATOM 620 N N . LYS A 1 87 ? -2.358 3.124 7.112 1.00 93.38 87 LYS A N 1
ATOM 621 C CA . LYS A 1 87 ? -3.240 2.759 8.223 1.00 93.38 87 LYS A CA 1
ATOM 622 C C . LYS A 1 87 ? -4.644 3.290 8.043 1.00 93.38 87 LYS A C 1
ATOM 624 O O . LYS A 1 87 ? -4.831 4.413 7.583 1.00 93.38 87 LYS A O 1
ATOM 629 N N . THR A 1 88 ? -5.616 2.497 8.470 1.00 90.81 88 THR A N 1
ATOM 630 C CA . THR A 1 88 ? -7.004 2.907 8.671 1.00 90.81 88 THR A CA 1
ATOM 631 C C . THR A 1 88 ? -7.325 2.810 10.151 1.00 90.81 88 THR A C 1
ATOM 633 O O . THR A 1 88 ? -7.100 1.779 10.781 1.00 90.81 88 THR A O 1
ATOM 636 N N . THR A 1 89 ? -7.880 3.884 10.697 1.00 90.62 89 THR A N 1
ATOM 637 C CA . THR A 1 89 ? -8.265 4.003 12.102 1.00 90.62 89 THR A CA 1
ATOM 638 C C . THR A 1 89 ? -9.752 4.285 12.224 1.00 90.62 89 THR A C 1
ATOM 640 O O . THR A 1 89 ? -10.304 5.034 11.418 1.00 90.62 89 THR A O 1
ATOM 643 N N . ILE A 1 90 ? -10.393 3.703 13.236 1.00 87.81 90 ILE A N 1
ATOM 644 C CA . ILE A 1 90 ? -11.784 3.978 13.614 1.00 87.81 90 ILE A CA 1
ATOM 645 C C . ILE A 1 90 ? -11.796 4.241 15.117 1.00 87.81 90 ILE A C 1
ATOM 647 O O . ILE A 1 90 ? -11.203 3.484 15.881 1.00 87.81 90 ILE A O 1
ATOM 651 N N . ASP A 1 91 ? -12.402 5.347 15.548 1.00 90.06 91 ASP A N 1
ATOM 652 C CA . ASP A 1 91 ? -12.419 5.777 16.958 1.00 90.06 91 ASP A CA 1
ATOM 653 C C . ASP A 1 91 ? -11.013 5.913 17.574 1.00 90.06 91 ASP A C 1
ATOM 655 O O . ASP A 1 91 ? -10.807 5.763 18.780 1.00 90.06 91 ASP A O 1
ATOM 659 N N . GLY A 1 92 ? -10.017 6.212 16.731 1.00 84.00 92 GLY A N 1
ATOM 660 C CA . GLY A 1 92 ? -8.611 6.307 17.127 1.00 84.00 92 GLY A CA 1
ATOM 661 C C . GLY A 1 92 ? -7.934 4.964 17.417 1.00 84.00 92 GLY A C 1
ATOM 662 O O . GLY A 1 92 ? -6.842 4.968 17.981 1.00 84.00 92 GLY A O 1
ATOM 663 N N . GLN A 1 93 ? -8.560 3.841 17.060 1.00 84.12 93 GLN A N 1
ATOM 664 C CA . GLN A 1 93 ? -7.947 2.515 17.082 1.00 84.12 93 GLN A CA 1
ATOM 665 C C . GLN A 1 93 ? -7.507 2.120 15.674 1.00 84.12 93 GLN A C 1
ATOM 667 O O . GLN A 1 93 ? -8.273 2.303 14.727 1.00 84.12 93 GLN A O 1
ATOM 672 N N . ASP A 1 94 ? -6.301 1.571 15.546 1.00 84.38 94 ASP A N 1
ATOM 673 C CA . ASP A 1 94 ? -5.809 1.017 14.287 1.00 84.38 94 ASP A CA 1
ATOM 674 C C . ASP A 1 94 ? -6.614 -0.246 13.948 1.00 84.38 94 ASP A C 1
ATOM 676 O O . ASP A 1 94 ? -6.705 -1.177 14.747 1.00 84.38 94 ASP A O 1
ATOM 680 N N . MET A 1 95 ? -7.266 -0.232 12.786 1.00 84.44 95 MET A N 1
ATOM 681 C CA . MET A 1 95 ? -8.142 -1.310 12.309 1.00 84.44 95 MET A CA 1
ATOM 682 C C . MET A 1 95 ? -7.485 -2.128 11.202 1.00 84.44 95 MET A C 1
ATOM 684 O O . MET A 1 95 ? -7.736 -3.324 11.078 1.00 84.44 95 MET A O 1
ATOM 688 N N . LEU A 1 96 ? -6.675 -1.468 10.379 1.00 86.31 96 LEU A N 1
ATOM 689 C CA . LEU A 1 96 ? -5.929 -2.076 9.291 1.00 86.31 96 LEU A CA 1
ATOM 690 C C . LEU A 1 96 ? -4.625 -1.312 9.120 1.00 86.31 96 LEU A C 1
ATOM 692 O O . LEU A 1 96 ? -4.654 -0.088 8.993 1.00 86.31 96 LEU A O 1
ATOM 696 N N . GLU A 1 97 ? -3.518 -2.037 9.055 1.00 90.62 97 GLU A N 1
ATOM 697 C CA . GLU A 1 97 ? -2.213 -1.501 8.688 1.00 90.62 97 GLU A CA 1
ATOM 698 C C . GLU A 1 97 ? -1.636 -2.347 7.553 1.00 90.62 97 GLU A C 1
ATOM 700 O O . GLU A 1 97 ? -1.796 -3.570 7.540 1.00 90.62 97 GLU A O 1
ATOM 705 N N . ILE A 1 98 ? -1.005 -1.691 6.585 1.00 89.81 98 ILE A N 1
ATOM 706 C CA . ILE A 1 98 ? -0.342 -2.340 5.459 1.00 89.81 98 ILE A CA 1
ATOM 707 C C . ILE A 1 98 ? 0.933 -1.585 5.099 1.00 89.81 98 ILE A C 1
ATOM 709 O O . ILE A 1 98 ? 0.925 -0.367 4.929 1.00 89.81 98 ILE A O 1
ATOM 713 N N . GLY A 1 99 ? 2.039 -2.311 5.012 1.00 90.06 99 GLY A N 1
ATOM 714 C CA . GLY A 1 99 ? 3.354 -1.780 4.678 1.00 90.06 99 GLY A CA 1
ATOM 715 C C . GLY A 1 99 ? 3.933 -2.418 3.424 1.00 90.06 99 GLY A C 1
ATOM 716 O O . GLY A 1 99 ? 3.321 -3.276 2.785 1.00 90.06 99 GLY A O 1
ATOM 717 N N . LEU A 1 100 ? 5.149 -2.006 3.087 1.00 88.75 100 LEU A N 1
ATOM 718 C CA . LEU A 1 100 ? 5.985 -2.683 2.100 1.00 88.75 100 LEU A CA 1
ATOM 719 C C . LEU A 1 100 ? 6.869 -3.694 2.838 1.00 88.75 100 LEU A C 1
ATOM 721 O O . LEU A 1 100 ? 7.438 -3.344 3.866 1.00 88.75 100 LEU A O 1
ATOM 725 N N . LEU A 1 101 ? 7.006 -4.925 2.328 1.00 85.69 101 LEU A N 1
ATOM 726 C CA . LEU A 1 101 ? 7.796 -5.965 3.012 1.00 85.69 101 LEU A CA 1
ATOM 727 C C . LEU A 1 101 ? 9.302 -5.646 3.045 1.00 85.69 101 LEU A C 1
ATOM 729 O O . LEU A 1 101 ? 10.003 -5.994 3.993 1.00 85.69 101 LEU A O 1
ATOM 733 N N . HIS A 1 102 ? 9.794 -4.965 2.008 1.00 85.31 102 HIS A N 1
ATOM 734 C CA . HIS A 1 102 ? 11.204 -4.599 1.843 1.00 85.31 102 HIS A CA 1
ATOM 735 C C . HIS A 1 102 ? 11.365 -3.083 1.676 1.00 85.31 102 HIS A C 1
ATOM 737 O O . HIS A 1 102 ? 11.776 -2.616 0.605 1.00 85.31 102 HIS A O 1
ATOM 743 N N . PRO A 1 103 ? 11.024 -2.284 2.703 1.00 86.38 103 PRO A N 1
ATOM 744 C CA . PRO A 1 103 ? 11.013 -0.828 2.602 1.00 86.38 103 PRO A CA 1
ATOM 745 C C . PRO A 1 103 ? 12.407 -0.240 2.337 1.00 86.38 103 PRO A C 1
ATOM 747 O O . PRO A 1 103 ? 12.535 0.850 1.792 1.00 86.38 103 PRO A O 1
ATOM 750 N N . GLU A 1 104 ? 13.473 -0.967 2.669 1.00 87.12 104 GLU A N 1
ATOM 751 C CA . GLU A 1 104 ? 14.858 -0.590 2.388 1.00 87.12 104 GLU A CA 1
ATOM 752 C C . GLU A 1 104 ? 15.232 -0.646 0.903 1.00 87.12 104 GLU A C 1
ATOM 754 O O . GLU A 1 104 ? 16.242 -0.060 0.513 1.00 87.12 104 GLU A O 1
ATOM 759 N N . THR A 1 105 ? 14.444 -1.353 0.088 1.00 87.38 105 THR A N 1
ATOM 760 C CA . THR A 1 105 ? 14.678 -1.516 -1.358 1.00 87.38 105 THR A CA 1
ATOM 761 C C . THR A 1 105 ? 13.943 -0.481 -2.205 1.00 87.38 105 THR A C 1
ATOM 763 O O . THR A 1 105 ? 14.109 -0.447 -3.423 1.00 87.38 105 THR A O 1
ATOM 766 N N . VAL A 1 106 ? 13.156 0.387 -1.571 1.00 88.88 106 VAL A N 1
ATOM 767 C CA . VAL A 1 106 ? 12.379 1.442 -2.225 1.00 88.88 106 VAL A CA 1
ATOM 768 C C . VAL A 1 106 ? 12.806 2.818 -1.722 1.00 88.88 106 VAL A C 1
ATOM 770 O O . VAL A 1 106 ? 13.437 2.953 -0.674 1.00 88.88 106 VAL A O 1
ATOM 773 N N . SER A 1 107 ? 12.528 3.846 -2.511 1.00 91.88 107 SER A N 1
ATOM 774 C CA . SER A 1 107 ? 12.812 5.241 -2.170 1.00 91.88 107 SER A CA 1
ATOM 775 C C . SER A 1 107 ? 11.648 5.886 -1.411 1.00 91.88 107 SER A C 1
ATOM 777 O O . SER A 1 107 ? 10.550 5.335 -1.346 1.00 91.88 107 SER A O 1
ATOM 779 N N . GLU A 1 108 ? 11.895 7.077 -0.860 1.00 92.81 108 GLU A N 1
ATOM 780 C CA . GLU A 1 108 ? 10.851 7.938 -0.290 1.00 92.81 108 GLU A CA 1
ATOM 781 C C . GLU A 1 108 ? 9.703 8.175 -1.276 1.00 92.81 108 GLU A C 1
ATOM 783 O O . GLU A 1 108 ? 9.910 8.350 -2.481 1.00 92.81 108 GLU A O 1
ATOM 788 N N . GLY A 1 109 ? 8.496 8.202 -0.721 1.00 91.62 109 GLY A N 1
ATOM 789 C CA . GLY A 1 109 ? 7.245 8.324 -1.439 1.00 91.62 109 GLY A CA 1
ATOM 790 C C . GLY A 1 109 ? 7.071 9.697 -2.079 1.00 91.62 109 GLY A C 1
ATOM 791 O O . GLY A 1 109 ? 7.214 10.733 -1.426 1.00 91.62 109 GLY A O 1
ATOM 792 N N . VAL A 1 110 ? 6.702 9.715 -3.358 1.00 90.94 110 VAL A N 1
ATOM 793 C CA . VAL A 1 110 ? 6.330 10.932 -4.087 1.00 90.94 110 VAL A CA 1
ATOM 794 C C . VAL A 1 110 ? 4.819 10.967 -4.258 1.00 90.94 110 VAL A C 1
ATOM 796 O O . VAL A 1 110 ? 4.228 10.029 -4.784 1.00 90.94 110 VAL A O 1
ATOM 799 N N . VAL A 1 111 ? 4.192 12.059 -3.819 1.00 89.56 111 VAL A N 1
ATOM 800 C CA . VAL A 1 111 ? 2.744 12.246 -3.956 1.00 89.56 111 VAL A CA 1
ATOM 801 C C . VAL A 1 111 ? 2.416 12.858 -5.313 1.00 89.56 111 VAL A C 1
ATOM 803 O O . VAL A 1 111 ? 2.912 13.936 -5.652 1.00 89.56 111 VAL A O 1
ATOM 806 N N . THR A 1 112 ? 1.553 12.193 -6.066 1.00 86.44 112 THR A N 1
ATOM 807 C CA . THR A 1 112 ? 1.026 12.657 -7.352 1.00 86.44 112 THR A CA 1
ATOM 808 C C . THR A 1 112 ? -0.164 13.595 -7.180 1.00 86.44 112 THR A C 1
ATOM 810 O O . THR A 1 112 ? -0.701 13.806 -6.089 1.00 86.44 112 THR A O 1
ATOM 813 N N . SER A 1 113 ? -0.632 14.143 -8.301 1.00 81.38 113 SER A N 1
ATOM 814 C CA . SER A 1 113 ? -1.855 14.942 -8.320 1.00 81.38 113 SER A CA 1
ATOM 815 C C . SER A 1 113 ? -3.127 14.132 -8.024 1.00 81.38 113 SER A C 1
ATOM 817 O O . SER A 1 113 ? -4.058 14.707 -7.477 1.00 81.38 113 SER A O 1
ATOM 819 N N . ASN A 1 114 ? -3.174 12.823 -8.298 1.00 78.38 114 ASN A N 1
ATOM 820 C CA . ASN A 1 114 ? -4.352 11.961 -8.096 1.00 78.38 114 ASN A CA 1
ATOM 821 C C . ASN A 1 114 ? -4.396 11.250 -6.725 1.00 78.38 114 ASN A C 1
ATOM 823 O O . ASN A 1 114 ? -5.050 10.218 -6.592 1.00 78.38 114 ASN A O 1
ATOM 827 N N . ASN A 1 115 ? -3.743 11.811 -5.696 1.00 86.88 115 ASN A N 1
ATOM 828 C CA . ASN A 1 115 ? -3.700 11.251 -4.334 1.00 86.88 115 ASN A CA 1
ATOM 829 C C . ASN A 1 115 ? -3.055 9.855 -4.253 1.00 86.88 115 ASN A C 1
ATOM 831 O O . ASN A 1 115 ? -3.431 9.028 -3.416 1.00 86.88 115 ASN A O 1
ATOM 835 N N . THR A 1 116 ? -2.056 9.615 -5.097 1.00 87.00 116 THR A N 1
ATOM 836 C CA . THR A 1 116 ? -1.235 8.409 -5.056 1.00 87.00 116 THR A CA 1
ATOM 837 C C . THR A 1 116 ? 0.127 8.726 -4.465 1.00 87.00 116 THR A C 1
ATOM 839 O O . THR A 1 116 ? 0.766 9.707 -4.839 1.00 87.00 116 THR A O 1
ATOM 842 N N . VAL A 1 117 ? 0.590 7.876 -3.554 1.00 90.88 117 VAL A N 1
ATOM 843 C CA . VAL A 1 117 ? 1.982 7.851 -3.106 1.00 90.88 117 VAL A CA 1
ATOM 844 C C . VAL A 1 117 ? 2.723 6.783 -3.897 1.00 90.88 117 VAL A C 1
ATOM 846 O O . VAL A 1 117 ? 2.353 5.609 -3.877 1.00 90.88 117 VAL A O 1
ATOM 849 N N . ILE A 1 118 ? 3.755 7.211 -4.610 1.00 89.44 118 ILE A N 1
ATOM 850 C CA . ILE A 1 118 ? 4.611 6.381 -5.451 1.00 89.44 118 ILE A CA 1
ATOM 851 C C . ILE A 1 118 ? 5.901 6.087 -4.699 1.00 89.44 118 ILE A C 1
ATOM 853 O O . ILE A 1 118 ? 6.605 7.023 -4.333 1.00 89.44 118 ILE A O 1
ATOM 857 N N . PHE A 1 119 ? 6.255 4.814 -4.561 1.00 91.00 119 PHE A N 1
ATOM 858 C CA . PHE A 1 119 ? 7.529 4.350 -4.018 1.00 91.00 119 PHE A CA 1
ATOM 859 C C . PHE A 1 119 ? 8.344 3.664 -5.127 1.00 91.00 119 PHE A C 1
ATOM 861 O O . PHE A 1 119 ? 8.110 2.487 -5.431 1.00 91.00 119 PHE A O 1
ATOM 868 N N . PRO A 1 120 ? 9.290 4.382 -5.760 1.00 88.56 120 PRO A N 1
ATOM 869 C CA . PRO A 1 120 ? 10.177 3.800 -6.762 1.00 88.56 120 PRO A CA 1
ATOM 870 C C . PRO A 1 120 ? 11.109 2.763 -6.130 1.00 88.56 120 PRO A C 1
ATOM 872 O O . PRO A 1 120 ? 11.715 3.040 -5.087 1.00 88.56 120 PRO A O 1
ATOM 875 N N . ALA A 1 121 ? 11.277 1.599 -6.759 1.00 85.62 121 ALA A N 1
ATOM 876 C CA . ALA A 1 121 ? 12.338 0.672 -6.377 1.00 85.62 121 ALA A CA 1
ATOM 877 C C . ALA A 1 121 ? 13.721 1.298 -6.651 1.00 85.62 121 ALA A C 1
ATOM 879 O O . ALA A 1 121 ? 13.900 2.063 -7.595 1.00 85.62 121 ALA A O 1
ATOM 880 N N . GLN A 1 122 ? 14.712 1.010 -5.803 1.00 86.38 122 GLN A N 1
ATOM 881 C CA . GLN A 1 122 ? 16.057 1.590 -5.934 1.00 86.38 122 GLN A CA 1
ATOM 882 C C . GLN A 1 122 ? 16.897 0.904 -7.025 1.00 86.38 122 GLN A C 1
ATOM 884 O O . GLN A 1 122 ? 17.685 1.566 -7.697 1.00 86.38 122 GLN A O 1
ATOM 889 N N . ASP A 1 123 ? 16.726 -0.410 -7.202 1.00 82.94 123 ASP A N 1
ATOM 890 C CA . ASP A 1 123 ? 17.543 -1.248 -8.097 1.00 82.94 123 ASP A CA 1
ATOM 891 C C . ASP A 1 123 ? 16.758 -1.814 -9.297 1.00 82.94 123 ASP A C 1
ATOM 893 O O . ASP A 1 123 ? 17.288 -2.616 -10.072 1.00 82.94 123 ASP A O 1
ATOM 897 N N . SER A 1 124 ? 15.495 -1.419 -9.467 1.00 78.12 124 SER A N 1
ATOM 898 C CA . SER A 1 124 ? 14.662 -1.813 -10.605 1.00 78.12 124 SER A CA 1
ATOM 899 C C . SER A 1 124 ? 13.793 -0.639 -11.064 1.00 78.12 124 SER A C 1
ATOM 901 O O . SER A 1 124 ? 13.578 0.300 -10.299 1.00 78.12 124 SER A O 1
ATOM 903 N N . PRO A 1 125 ? 13.296 -0.656 -12.313 1.00 75.06 125 PRO A N 1
ATOM 904 C CA . PRO A 1 125 ? 12.347 0.351 -12.774 1.00 75.06 125 PRO A CA 1
ATOM 905 C C . PRO A 1 125 ? 10.930 0.113 -12.222 1.00 75.06 125 PRO A C 1
ATOM 907 O O . PRO A 1 125 ? 10.021 0.874 -12.536 1.00 75.06 125 PRO A O 1
ATOM 910 N N . ASP A 1 126 ? 10.712 -0.942 -11.433 1.00 80.19 126 ASP A N 1
ATOM 911 C CA . ASP A 1 126 ? 9.398 -1.249 -10.881 1.00 80.19 126 ASP A CA 1
ATOM 912 C C . ASP A 1 126 ? 9.022 -0.251 -9.780 1.00 80.19 126 ASP A C 1
ATOM 914 O O . ASP A 1 126 ? 9.863 0.387 -9.142 1.00 80.19 126 ASP A O 1
ATOM 918 N N . THR A 1 127 ? 7.725 -0.095 -9.558 1.00 84.62 127 THR A N 1
ATOM 919 C CA . THR A 1 127 ? 7.204 0.910 -8.635 1.00 84.62 127 THR A CA 1
ATOM 920 C C . THR A 1 127 ? 6.020 0.365 -7.853 1.00 84.62 127 THR A C 1
ATOM 922 O O . THR A 1 127 ? 5.172 -0.345 -8.395 1.00 84.62 127 THR A O 1
ATOM 925 N N . TYR A 1 128 ? 5.953 0.728 -6.573 1.00 85.81 128 TYR A N 1
ATOM 926 C CA . TYR A 1 128 ? 4.777 0.509 -5.738 1.00 85.81 128 TYR A CA 1
ATOM 927 C C . TYR A 1 128 ? 3.966 1.796 -5.695 1.00 85.81 128 TYR A C 1
ATOM 929 O O . TYR A 1 128 ? 4.518 2.874 -5.494 1.00 85.81 128 TYR A O 1
ATOM 937 N N . ALA A 1 129 ? 2.657 1.690 -5.848 1.00 86.88 129 ALA A N 1
ATOM 938 C CA . ALA A 1 129 ? 1.756 2.820 -5.741 1.00 86.88 129 ALA A CA 1
ATOM 939 C C . ALA A 1 129 ? 0.663 2.516 -4.715 1.00 86.88 129 ALA A C 1
ATOM 941 O O . ALA A 1 129 ? 0.051 1.448 -4.733 1.00 86.88 129 ALA A O 1
ATOM 942 N N . MET A 1 130 ? 0.424 3.468 -3.818 1.00 88.31 130 MET A N 1
ATOM 943 C CA . MET A 1 130 ? -0.672 3.433 -2.856 1.00 88.31 130 MET A CA 1
ATOM 944 C C . MET A 1 130 ? -1.583 4.633 -3.104 1.00 88.31 130 MET A C 1
ATOM 946 O O . MET A 1 130 ? -1.167 5.772 -2.897 1.00 88.31 130 MET A O 1
ATOM 950 N N . GLN A 1 131 ? -2.813 4.393 -3.551 1.00 86.56 131 GLN A N 1
ATOM 951 C CA . GLN A 1 131 ? -3.795 5.442 -3.832 1.00 86.56 131 GLN A CA 1
ATOM 952 C C . GLN A 1 131 ? -4.797 5.558 -2.686 1.00 86.56 131 GLN A C 1
ATOM 954 O O . GLN A 1 131 ? -5.344 4.554 -2.230 1.00 86.56 131 GLN A O 1
ATOM 959 N N . LEU A 1 132 ? -5.056 6.783 -2.227 1.00 85.44 132 LEU A N 1
ATOM 960 C CA . LEU A 1 132 ? -6.084 7.061 -1.227 1.00 85.44 132 LEU A CA 1
ATOM 961 C C . LEU A 1 132 ? -7.321 7.673 -1.891 1.00 85.44 132 LEU A C 1
ATOM 963 O O . LEU A 1 132 ? -7.278 8.804 -2.383 1.00 85.44 132 LEU A O 1
ATOM 967 N N . TYR A 1 133 ? -8.426 6.931 -1.872 1.00 83.00 133 TYR A N 1
ATOM 968 C CA . TYR A 1 133 ? -9.688 7.329 -2.494 1.00 83.00 133 TYR A CA 1
ATOM 969 C C . TYR A 1 133 ? -10.531 8.249 -1.598 1.00 83.00 133 TYR A C 1
ATOM 971 O O . TYR A 1 133 ? -10.297 8.406 -0.397 1.00 83.00 133 TYR A O 1
ATOM 979 N N . ASP A 1 134 ? -11.549 8.875 -2.188 1.00 78.31 134 ASP A N 1
ATOM 980 C CA . ASP A 1 134 ? -12.396 9.885 -1.546 1.00 78.31 134 ASP A CA 1
ATOM 981 C C . ASP A 1 134 ? -13.365 9.349 -0.479 1.00 78.31 134 ASP A C 1
ATOM 983 O O . ASP A 1 134 ? -13.892 10.130 0.315 1.00 78.31 134 ASP A O 1
ATOM 987 N N . ASN A 1 135 ? -13.545 8.034 -0.434 1.00 76.69 135 ASN A N 1
ATOM 988 C CA . ASN A 1 135 ? -14.298 7.277 0.564 1.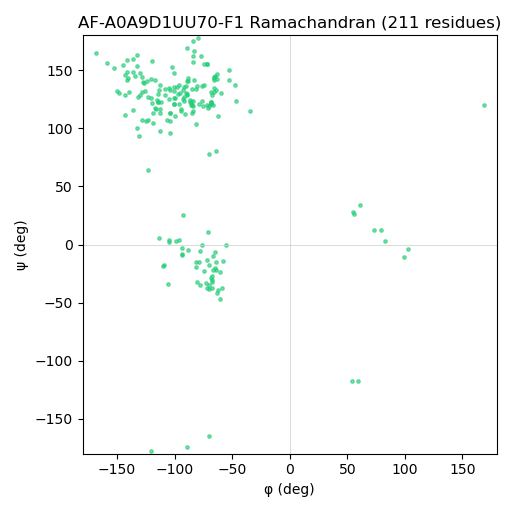00 76.69 135 ASN A CA 1
ATOM 989 C C . ASN A 1 135 ? -13.395 6.700 1.679 1.00 76.69 135 ASN A C 1
ATOM 991 O O . ASN A 1 135 ? -13.875 5.933 2.515 1.00 76.69 135 ASN A O 1
ATOM 995 N N . GLY A 1 136 ? -12.093 7.014 1.657 1.00 76.88 136 GLY A N 1
ATOM 996 C CA . GLY A 1 136 ? -11.105 6.520 2.613 1.00 76.88 136 GLY A CA 1
ATOM 997 C C . GLY A 1 136 ? -10.543 5.127 2.324 1.00 76.88 136 GLY A C 1
ATOM 998 O O . GLY A 1 136 ? -9.755 4.639 3.137 1.00 76.88 136 GLY A O 1
ATOM 999 N N . SER A 1 137 ? -10.915 4.479 1.212 1.00 80.56 137 SER A N 1
ATOM 1000 C CA . SER A 1 137 ? -10.322 3.199 0.810 1.00 80.56 137 SER A CA 1
ATOM 1001 C C . SER A 1 137 ? -8.912 3.374 0.247 1.00 80.56 137 SER A C 1
ATOM 1003 O O . SER A 1 137 ? -8.554 4.435 -0.267 1.00 80.56 137 SER A O 1
ATOM 1005 N N . LEU A 1 138 ? -8.118 2.306 0.331 1.00 82.31 138 LEU A N 1
ATOM 1006 C CA . LEU A 1 138 ? -6.758 2.242 -0.198 1.00 82.31 138 LEU A CA 1
ATOM 1007 C C . LEU A 1 138 ? -6.713 1.344 -1.434 1.00 82.31 138 LEU A C 1
ATOM 1009 O O . LEU A 1 138 ? -7.171 0.204 -1.387 1.00 82.31 138 LEU A O 1
ATOM 1013 N N . GLY A 1 139 ? -6.145 1.860 -2.520 1.00 79.75 139 GLY A N 1
ATOM 1014 C CA . GLY A 1 139 ? -5.725 1.088 -3.684 1.00 79.75 139 GLY A CA 1
ATOM 1015 C C . GLY A 1 139 ? -4.240 0.766 -3.585 1.00 79.7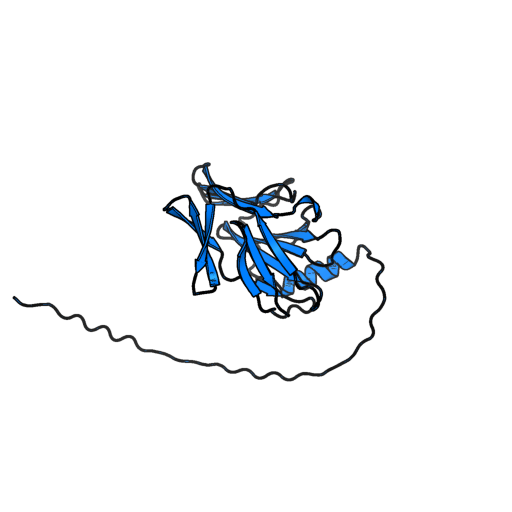5 139 GLY A C 1
ATOM 1016 O O . GLY A 1 139 ? -3.449 1.629 -3.210 1.00 79.75 139 GLY A O 1
ATOM 1017 N N . LEU A 1 140 ? -3.864 -0.464 -3.919 1.00 80.62 140 LEU A N 1
ATOM 1018 C CA . LEU A 1 140 ? -2.473 -0.899 -4.000 1.00 80.62 140 LEU A CA 1
ATOM 1019 C C . LEU A 1 140 ? -2.221 -1.357 -5.428 1.00 80.62 140 LEU A C 1
ATOM 1021 O O . LEU A 1 140 ? -2.892 -2.269 -5.910 1.00 80.62 140 LEU A O 1
ATOM 1025 N N . THR A 1 141 ? -1.255 -0.737 -6.089 1.00 78.81 141 THR A N 1
ATOM 1026 C CA . THR A 1 141 ? -0.912 -1.060 -7.471 1.00 78.81 141 THR A CA 1
ATOM 1027 C C . THR A 1 141 ? 0.578 -1.321 -7.561 1.00 78.81 141 THR A C 1
ATOM 1029 O O . THR A 1 141 ? 1.399 -0.544 -7.070 1.00 78.81 141 THR A O 1
ATOM 1032 N N . ALA A 1 142 ? 0.925 -2.429 -8.200 1.00 77.81 142 ALA A N 1
ATOM 1033 C CA . ALA A 1 142 ? 2.283 -2.719 -8.617 1.00 77.81 142 ALA A CA 1
ATOM 1034 C C . ALA A 1 142 ? 2.438 -2.326 -10.087 1.00 77.81 142 ALA A C 1
ATOM 1036 O O . ALA A 1 142 ? 1.629 -2.729 -10.924 1.00 77.81 142 ALA A O 1
ATOM 1037 N N . ILE A 1 143 ? 3.472 -1.554 -10.407 1.00 73.00 143 ILE A N 1
ATOM 1038 C CA . ILE A 1 143 ? 3.770 -1.143 -11.779 1.00 73.00 143 ILE A CA 1
ATOM 1039 C C . ILE A 1 143 ? 5.071 -1.820 -12.188 1.00 73.00 143 ILE A C 1
ATOM 1041 O O . ILE A 1 143 ? 6.134 -1.538 -11.630 1.00 73.00 143 ILE A O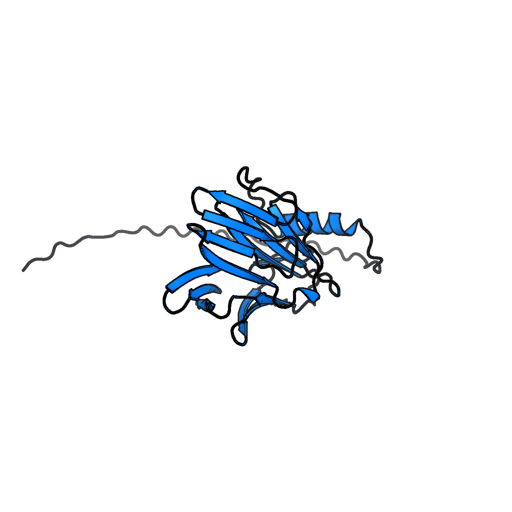 1
ATOM 1045 N N . ALA A 1 144 ? 4.963 -2.736 -13.147 1.00 71.06 144 ALA A N 1
ATOM 1046 C CA . ALA A 1 144 ? 6.088 -3.456 -13.721 1.00 71.06 144 ALA A CA 1
ATOM 1047 C C . ALA A 1 144 ? 6.452 -2.797 -15.053 1.00 71.06 144 ALA A C 1
ATOM 1049 O O . ALA A 1 144 ? 5.702 -2.870 -16.025 1.00 71.06 144 ALA A O 1
ATOM 1050 N N . VAL A 1 145 ? 7.609 -2.137 -15.109 1.00 63.75 145 VAL A N 1
ATOM 1051 C CA . VAL A 1 145 ? 7.996 -1.340 -16.288 1.00 63.75 145 VAL A CA 1
ATOM 1052 C C . VAL A 1 145 ? 8.527 -2.217 -17.428 1.00 63.75 145 VAL A C 1
ATOM 1054 O O . VAL A 1 145 ? 8.590 -1.776 -18.575 1.00 63.75 145 VAL A O 1
ATOM 1057 N N . THR A 1 146 ? 8.863 -3.485 -17.164 1.00 58.12 146 THR A N 1
ATOM 1058 C CA . THR A 1 146 ? 9.271 -4.420 -18.220 1.00 58.12 146 THR A CA 1
ATOM 1059 C C . THR A 1 146 ? 8.476 -5.727 -18.177 1.00 58.12 146 THR A C 1
ATOM 1061 O O . THR A 1 146 ? 8.211 -6.243 -17.095 1.00 58.12 146 THR A O 1
ATOM 1064 N N . PRO A 1 147 ? 8.154 -6.339 -19.334 1.00 52.44 147 PRO A N 1
ATOM 1065 C CA . PRO A 1 147 ? 7.538 -7.669 -19.382 1.00 52.44 147 PRO A CA 1
ATOM 1066 C C . PRO A 1 147 ? 8.433 -8.785 -18.821 1.00 52.44 147 PRO A C 1
ATOM 1068 O O . PRO A 1 147 ? 7.968 -9.894 -18.592 1.00 52.44 147 PRO A O 1
ATOM 1071 N N . GLU A 1 148 ? 9.731 -8.528 -18.637 1.00 51.12 148 GLU A N 1
ATOM 1072 C CA . GLU A 1 148 ? 10.662 -9.479 -18.015 1.00 51.12 148 GLU A CA 1
ATOM 1073 C C . GLU A 1 148 ? 10.719 -9.331 -16.485 1.00 51.12 148 GLU A C 1
ATOM 1075 O O . GLU A 1 148 ? 11.354 -10.149 -15.815 1.00 51.12 148 GLU A O 1
ATOM 1080 N N . SER A 1 149 ? 10.024 -8.334 -15.921 1.00 54.44 149 SER A N 1
ATOM 1081 C CA . SER A 1 149 ? 9.799 -8.194 -14.486 1.00 54.44 149 SER A CA 1
ATOM 1082 C C . SER A 1 149 ? 8.833 -9.297 -14.019 1.00 54.44 149 SER A C 1
ATOM 1084 O O . SER A 1 149 ? 7.647 -9.047 -13.807 1.00 54.44 149 SER A O 1
ATOM 1086 N N . GLU A 1 150 ? 9.301 -10.538 -13.837 1.00 53.72 150 GLU A N 1
ATOM 1087 C CA . GLU A 1 150 ? 8.635 -11.470 -12.912 1.00 53.72 150 GLU A CA 1
ATOM 1088 C C . GLU A 1 150 ? 8.748 -10.870 -11.499 1.00 53.72 150 GLU A C 1
ATOM 1090 O O . GLU A 1 150 ? 9.650 -11.187 -10.725 1.00 53.72 150 GLU A O 1
ATOM 1095 N N . GLY A 1 151 ? 7.870 -9.913 -11.200 1.00 66.25 15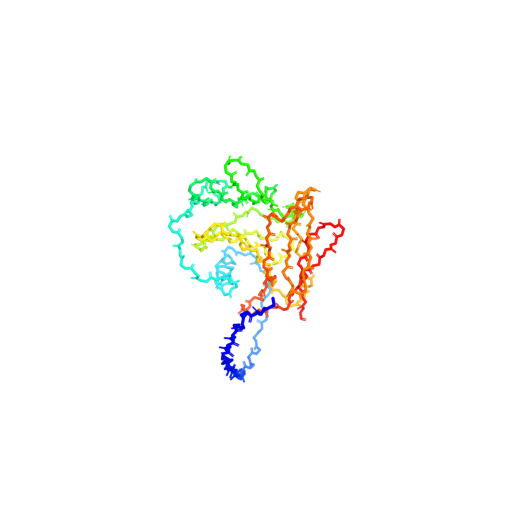1 GLY A N 1
ATOM 1096 C CA . GLY A 1 151 ? 7.876 -9.144 -9.967 1.00 66.25 151 GLY A CA 1
ATOM 1097 C C . GLY A 1 151 ? 6.990 -9.802 -8.920 1.00 66.25 151 GLY A C 1
ATOM 1098 O O . GLY A 1 151 ? 5.796 -10.027 -9.143 1.00 66.25 151 GLY A O 1
ATOM 1099 N N . GLN A 1 152 ? 7.579 -10.110 -7.767 1.00 72.50 152 GLN A N 1
ATOM 1100 C CA . GLN A 1 152 ? 6.833 -10.349 -6.538 1.00 72.50 152 GLN A CA 1
ATOM 1101 C C . GLN A 1 152 ? 6.781 -9.032 -5.775 1.00 72.50 152 GLN A C 1
ATOM 1103 O O . GLN A 1 152 ? 7.816 -8.515 -5.364 1.00 72.50 152 GLN A O 1
ATOM 1108 N N . PHE A 1 153 ? 5.579 -8.501 -5.600 1.00 78.56 153 PHE A N 1
ATOM 1109 C CA . PHE A 1 153 ? 5.331 -7.292 -4.828 1.00 78.56 153 PHE A CA 1
ATOM 1110 C C . PHE A 1 153 ? 4.734 -7.729 -3.502 1.00 78.56 153 PHE A C 1
ATOM 1112 O O . PHE A 1 153 ? 3.605 -8.220 -3.451 1.00 78.56 153 PHE A O 1
ATOM 1119 N N . ALA A 1 154 ? 5.534 -7.643 -2.449 1.00 82.25 154 ALA A N 1
ATOM 1120 C CA . ALA A 1 154 ? 5.172 -8.161 -1.143 1.00 82.25 154 ALA A CA 1
ATOM 1121 C C . ALA A 1 154 ? 4.774 -7.026 -0.198 1.00 82.25 154 ALA A C 1
ATOM 1123 O O . ALA A 1 154 ? 5.466 -6.008 -0.090 1.00 82.25 154 ALA A O 1
ATOM 1124 N N . TYR A 1 155 ? 3.656 -7.230 0.486 1.00 85.50 155 TYR A N 1
ATOM 1125 C CA . TYR A 1 155 ? 3.089 -6.293 1.439 1.00 85.50 155 TYR A CA 1
ATOM 1126 C C . TYR A 1 155 ? 3.259 -6.839 2.851 1.00 85.50 155 TYR A C 1
ATOM 1128 O O . TYR A 1 155 ? 2.969 -8.009 3.107 1.00 85.50 155 TYR A O 1
ATOM 1136 N N . ASP A 1 156 ? 3.710 -5.973 3.751 1.00 88.19 156 ASP A N 1
ATOM 1137 C CA . ASP A 1 156 ? 3.808 -6.283 5.172 1.00 88.19 156 ASP A CA 1
ATOM 1138 C C . ASP A 1 156 ? 2.439 -6.102 5.829 1.00 88.19 156 ASP A C 1
ATOM 1140 O O . ASP A 1 156 ? 1.756 -5.094 5.614 1.00 88.19 156 ASP A O 1
ATOM 1144 N N . LEU A 1 157 ? 2.043 -7.079 6.636 1.00 88.88 157 LEU A N 1
ATOM 1145 C CA . LEU A 1 157 ? 0.827 -7.052 7.436 1.00 88.88 157 LEU A CA 1
ATOM 1146 C C . LEU A 1 157 ? 1.212 -7.280 8.902 1.00 88.88 157 LEU A C 1
ATOM 1148 O O . LEU A 1 157 ? 2.045 -8.141 9.193 1.00 88.88 157 LEU A O 1
ATOM 1152 N N . PRO A 1 158 ? 0.580 -6.580 9.861 1.00 88.44 158 PRO A N 1
ATOM 1153 C CA . PRO A 1 158 ? 0.734 -6.894 11.272 1.00 88.44 158 PRO A CA 1
ATOM 1154 C C . PRO A 1 158 ? 0.569 -8.389 11.547 1.00 88.44 158 PRO A C 1
ATOM 1156 O O . PRO A 1 158 ? -0.374 -9.014 11.075 1.00 88.44 158 PRO A O 1
ATOM 1159 N N . SER A 1 159 ? 1.430 -8.956 12.395 1.00 86.75 159 SER A N 1
ATOM 1160 C CA . SER A 1 159 ? 1.425 -10.400 12.704 1.00 86.75 159 SER A CA 1
ATOM 1161 C C . SER A 1 159 ? 0.111 -10.960 13.284 1.00 86.75 159 SER A C 1
ATOM 1163 O O . SER A 1 159 ? -0.053 -12.177 13.361 1.00 86.75 159 SER A O 1
ATOM 1165 N N . SER A 1 160 ? -0.814 -10.103 13.738 1.00 88.75 160 SER A N 1
ATOM 1166 C CA . SER A 1 160 ? -2.160 -10.504 14.172 1.00 88.75 160 SER A CA 1
ATOM 1167 C C . SER A 1 160 ? -3.140 -10.693 13.009 1.00 88.75 160 SER A C 1
ATOM 1169 O O . SER A 1 160 ? -4.198 -11.299 13.202 1.00 88.75 160 SER A O 1
ATOM 1171 N N . ILE A 1 161 ? -2.791 -10.203 11.819 1.00 88.81 161 ILE A N 1
ATOM 1172 C CA . ILE A 1 161 ? -3.602 -10.236 10.610 1.00 88.81 161 ILE A CA 1
ATOM 1173 C C . ILE A 1 161 ? -3.206 -11.443 9.762 1.00 88.81 161 ILE A C 1
ATOM 1175 O O . ILE A 1 161 ? -2.041 -11.683 9.475 1.00 88.81 161 ILE A O 1
ATOM 1179 N N . THR A 1 162 ? -4.204 -12.215 9.346 1.00 89.50 162 THR A N 1
ATOM 1180 C CA . THR A 1 162 ? -4.057 -13.355 8.442 1.00 89.50 162 THR A CA 1
ATOM 1181 C C . THR A 1 162 ? -4.744 -13.042 7.112 1.00 89.50 162 THR A C 1
ATOM 1183 O O . THR A 1 162 ? -5.973 -12.878 7.094 1.00 89.50 162 THR A O 1
ATOM 1186 N N . PRO A 1 163 ? -4.001 -12.970 5.994 1.00 89.06 163 PRO A N 1
ATOM 1187 C CA . PRO A 1 163 ? -4.595 -12.844 4.673 1.00 89.06 163 PRO A CA 1
ATOM 1188 C C . PRO A 1 163 ? -5.163 -14.187 4.198 1.00 89.06 163 PRO A C 1
ATOM 1190 O O . PRO A 1 163 ? -4.539 -15.236 4.320 1.00 89.06 163 PRO A O 1
ATOM 1193 N N . VAL A 1 164 ? -6.364 -14.169 3.618 1.00 87.31 164 VAL A N 1
ATOM 1194 C CA . VAL A 1 164 ? -7.001 -15.352 3.026 1.00 87.31 164 VAL A CA 1
ATOM 1195 C C . VAL A 1 164 ? -7.453 -15.036 1.606 1.00 87.31 164 VAL A C 1
ATOM 1197 O O . VAL A 1 164 ? -8.454 -14.340 1.398 1.00 87.31 164 VAL A O 1
ATOM 1200 N N . VAL A 1 165 ? -6.740 -15.595 0.625 1.00 86.56 165 VAL A N 1
ATOM 1201 C CA . VAL A 1 165 ? -7.075 -15.467 -0.800 1.00 86.56 165 VAL A CA 1
ATOM 1202 C C . VAL A 1 165 ? -8.388 -16.199 -1.096 1.00 86.56 165 VAL A C 1
ATOM 1204 O O . VAL A 1 165 ? -8.523 -17.408 -0.895 1.00 86.56 165 VAL A O 1
ATOM 1207 N N . GLN A 1 166 ? -9.377 -15.455 -1.579 1.00 85.56 166 GLN A N 1
ATOM 1208 C CA . GLN A 1 166 ? -10.703 -15.954 -1.928 1.00 85.56 166 GLN A CA 1
ATOM 1209 C C . GLN A 1 166 ? -10.720 -16.549 -3.339 1.00 85.56 166 GLN A C 1
ATOM 1211 O O . GLN A 1 166 ? -9.884 -16.233 -4.181 1.00 85.56 166 GLN A O 1
ATOM 1216 N N . GLN A 1 167 ? -11.738 -17.359 -3.651 1.00 79.88 167 GLN A N 1
ATOM 1217 C CA . GLN A 1 167 ? -11.915 -17.917 -5.005 1.00 79.88 167 GLN A CA 1
ATOM 1218 C C . GLN A 1 167 ? -12.103 -16.850 -6.085 1.00 79.88 167 GLN A C 1
ATOM 1220 O O . GLN A 1 167 ? -11.856 -17.119 -7.257 1.00 79.88 167 GLN A O 1
ATOM 1225 N N . THR A 1 168 ? -12.567 -15.660 -5.701 1.00 76.56 168 THR A N 1
ATOM 1226 C CA . THR A 1 168 ? -12.665 -14.528 -6.619 1.00 76.56 168 THR A CA 1
ATOM 1227 C C . THR A 1 168 ? -11.278 -14.041 -7.036 1.00 76.56 168 THR A C 1
ATOM 1229 O O . THR A 1 168 ? -11.142 -13.552 -8.147 1.00 76.56 168 THR A O 1
ATOM 1232 N N . GLY A 1 169 ? -10.262 -14.168 -6.173 1.00 77.06 169 GLY A N 1
ATOM 1233 C CA . GLY A 1 169 ? -8.944 -13.535 -6.302 1.00 77.06 169 GLY A CA 1
ATOM 1234 C C . GLY A 1 169 ? -8.747 -12.313 -5.395 1.00 77.06 169 GLY A C 1
ATOM 1235 O O . GLY A 1 169 ? -7.658 -11.755 -5.384 1.00 77.06 169 GLY A O 1
ATOM 1236 N N . ALA A 1 170 ? -9.780 -11.901 -4.653 1.00 80.69 170 ALA A N 1
ATOM 1237 C CA . ALA A 1 170 ? -9.671 -10.895 -3.595 1.00 80.69 170 ALA A CA 1
ATOM 1238 C C . ALA A 1 170 ? -9.050 -11.515 -2.333 1.00 80.69 170 ALA A C 1
ATOM 1240 O O . ALA A 1 170 ? -9.078 -12.738 -2.162 1.00 80.69 170 ALA A O 1
ATOM 1241 N N . VAL A 1 171 ? -8.549 -10.692 -1.418 1.00 83.62 171 VAL A N 1
ATOM 1242 C CA . VAL A 1 171 ? -7.962 -11.136 -0.147 1.00 83.62 171 VAL A CA 1
ATOM 1243 C C . VAL A 1 171 ? -8.828 -10.642 0.997 1.00 83.62 171 VAL A C 1
ATOM 1245 O O . VAL A 1 171 ? -9.054 -9.447 1.148 1.00 83.62 171 VAL A O 1
ATOM 1248 N N . ALA A 1 172 ? -9.309 -11.562 1.824 1.00 85.25 172 ALA A N 1
ATOM 1249 C CA . ALA A 1 172 ? -9.946 -11.215 3.087 1.00 85.25 172 ALA A CA 1
ATOM 1250 C C . ALA A 1 172 ? -8.878 -11.139 4.182 1.00 85.25 172 ALA A C 1
ATOM 1252 O O . ALA A 1 172 ? -8.094 -12.074 4.330 1.00 85.25 172 ALA A O 1
ATOM 1253 N N . LEU A 1 173 ? -8.853 -10.046 4.940 1.00 86.50 173 LEU A N 1
ATOM 1254 C CA . LEU A 1 173 ? -7.928 -9.840 6.050 1.00 86.50 173 LEU A CA 1
ATOM 1255 C C . LEU A 1 173 ? -8.654 -10.125 7.361 1.00 86.50 173 LEU A C 1
ATOM 1257 O O . LEU A 1 173 ? -9.670 -9.491 7.666 1.00 86.50 173 LEU A O 1
ATOM 1261 N N . TYR A 1 174 ? -8.143 -11.089 8.120 1.00 85.62 174 TYR A N 1
ATOM 1262 C CA . TYR A 1 174 ? -8.717 -11.493 9.397 1.00 85.62 174 TYR A CA 1
ATOM 1263 C C . TYR A 1 174 ? -7.788 -11.153 10.547 1.00 85.62 174 TYR A C 1
ATOM 1265 O O . TYR A 1 174 ? -6.620 -11.512 10.504 1.00 85.62 174 TYR A O 1
ATOM 1273 N N . GLU A 1 175 ? -8.323 -10.559 11.607 1.00 88.81 175 GLU A N 1
ATOM 1274 C CA . GLU A 1 175 ? -7.669 -10.560 12.911 1.00 88.81 175 GLU A CA 1
ATOM 1275 C C . GLU A 1 175 ? -8.397 -11.565 13.808 1.00 88.81 175 GLU A C 1
ATOM 1277 O O . GLU A 1 175 ? -9.574 -11.394 14.146 1.00 88.81 175 GLU A O 1
ATOM 1282 N N . HIS A 1 176 ? -7.709 -12.647 14.178 1.00 87.81 176 HIS A N 1
ATOM 1283 C CA . HIS A 1 176 ? -8.340 -13.831 14.771 1.00 87.81 176 HIS A CA 1
ATOM 1284 C C . HIS A 1 176 ? -9.487 -14.366 13.882 1.00 87.81 176 HIS A C 1
ATOM 1286 O O . HIS A 1 176 ? -9.248 -14.772 12.749 1.00 87.81 176 HIS A O 1
ATOM 1292 N N . ASP A 1 177 ? -10.730 -14.365 14.379 1.00 86.62 177 ASP A N 1
ATOM 1293 C CA . ASP A 1 177 ? -11.926 -14.815 13.651 1.00 86.62 177 ASP A CA 1
ATOM 1294 C C . ASP A 1 177 ? -12.737 -13.646 13.047 1.00 86.62 177 ASP A C 1
ATOM 1296 O O . ASP A 1 177 ? -13.816 -13.854 12.483 1.00 86.62 177 ASP A O 1
ATOM 1300 N N . SER A 1 178 ? -12.252 -12.407 13.180 1.00 83.75 178 SER A N 1
ATOM 1301 C CA . SER A 1 178 ? -12.955 -11.196 12.746 1.00 83.75 178 SER A CA 1
ATOM 1302 C C . SER A 1 178 ? -12.430 -10.715 11.399 1.00 83.75 178 SER A C 1
ATOM 1304 O O . SER A 1 178 ? -11.235 -10.481 11.247 1.00 83.75 178 SER A O 1
ATOM 1306 N N . LEU A 1 179 ? -13.325 -10.525 10.427 1.00 82.94 179 LEU A N 1
ATOM 1307 C CA . LEU A 1 179 ? -12.994 -9.863 9.165 1.00 82.94 179 LEU A CA 1
ATOM 1308 C C . LEU A 1 179 ? -12.769 -8.370 9.432 1.00 82.94 179 LEU A C 1
ATOM 1310 O O . LEU A 1 179 ? -13.702 -7.684 9.852 1.00 82.94 179 LEU A O 1
ATOM 1314 N N . ILE A 1 180 ? -11.559 -7.884 9.170 1.00 82.75 180 ILE A N 1
ATOM 1315 C CA . ILE A 1 180 ? -11.164 -6.485 9.405 1.00 82.75 180 ILE A CA 1
ATOM 1316 C C . ILE A 1 180 ? -10.980 -5.693 8.107 1.00 82.75 180 ILE A C 1
ATOM 1318 O O . ILE A 1 180 ? -11.023 -4.467 8.126 1.00 82.75 180 ILE A O 1
ATOM 1322 N N . GLY A 1 181 ? -10.825 -6.376 6.971 1.00 78.94 181 GLY A N 1
ATOM 1323 C CA . GLY A 1 181 ? -10.632 -5.721 5.684 1.00 78.94 181 GLY A CA 1
ATOM 1324 C C . GLY A 1 181 ? -10.757 -6.671 4.503 1.00 78.94 181 GLY A C 1
ATOM 1325 O O . GLY A 1 181 ? -10.726 -7.895 4.648 1.00 78.94 181 GLY A O 1
ATOM 1326 N N . VAL A 1 182 ? -10.903 -6.086 3.319 1.00 79.56 182 VAL A N 1
ATOM 1327 C CA . VAL A 1 182 ? -10.832 -6.792 2.041 1.00 79.56 182 VAL A CA 1
ATOM 1328 C C . VAL A 1 182 ? -9.899 -5.998 1.139 1.00 79.56 182 VAL A C 1
ATOM 1330 O O . VAL A 1 182 ? -10.099 -4.801 0.962 1.00 79.56 182 VAL A O 1
ATOM 1333 N N . VAL A 1 183 ? -8.898 -6.670 0.582 1.00 78.56 183 VAL A N 1
ATOM 1334 C CA . VAL A 1 183 ? -8.136 -6.171 -0.564 1.00 78.56 183 VAL A CA 1
ATOM 1335 C C . VAL A 1 183 ? -8.823 -6.734 -1.800 1.00 78.56 183 VAL A C 1
ATOM 1337 O O . VAL A 1 183 ? -9.070 -7.943 -1.873 1.00 78.56 183 VAL A O 1
ATOM 1340 N N . GLU A 1 184 ? -9.208 -5.867 -2.733 1.00 76.88 184 GLU A N 1
ATOM 1341 C CA . GLU A 1 184 ? -9.867 -6.289 -3.971 1.00 76.88 184 GLU A CA 1
ATOM 1342 C C . GLU A 1 184 ? -8.888 -7.025 -4.902 1.00 76.88 184 GLU A C 1
ATOM 1344 O O . GLU A 1 184 ? -7.867 -7.543 -4.458 1.00 76.88 184 GLU A O 1
ATOM 1349 N N . HIS A 1 185 ? -9.225 -7.199 -6.179 1.00 73.50 185 HIS A N 1
ATOM 1350 C CA . HIS A 1 185 ? -8.337 -7.905 -7.100 1.00 73.50 185 HIS A CA 1
ATOM 1351 C C . HIS A 1 185 ? -7.008 -7.161 -7.268 1.00 73.50 185 HIS A C 1
ATOM 1353 O O . HIS A 1 185 ? -7.014 -5.934 -7.312 1.00 73.50 185 HIS A O 1
ATOM 1359 N N . PRO A 1 186 ? -5.878 -7.885 -7.372 1.00 74.38 186 PRO A N 1
ATOM 1360 C CA . PRO A 1 186 ? -4.609 -7.243 -7.660 1.00 74.38 186 PRO A CA 1
ATOM 1361 C C . PRO A 1 186 ? -4.694 -6.623 -9.049 1.00 74.38 186 PRO A C 1
ATOM 1363 O O . PRO A 1 186 ? -5.097 -7.284 -10.007 1.00 74.38 186 PRO A O 1
ATOM 1366 N N . GLU A 1 187 ? -4.271 -5.375 -9.166 1.00 74.62 187 GLU A N 1
ATOM 1367 C CA . GLU A 1 187 ? -4.122 -4.705 -10.449 1.00 74.62 187 GLU A CA 1
ATOM 1368 C C . GLU A 1 187 ? -2.637 -4.459 -10.709 1.00 74.62 187 GLU A C 1
ATOM 1370 O O . GLU A 1 187 ? -1.876 -4.097 -9.806 1.00 74.62 187 GLU A O 1
ATOM 1375 N N . ALA A 1 188 ? -2.211 -4.702 -11.944 1.00 74.88 188 ALA A N 1
ATOM 1376 C CA . ALA A 1 188 ? -0.927 -4.232 -12.437 1.00 74.88 188 ALA A CA 1
ATOM 1377 C C . ALA A 1 188 ? -1.048 -3.860 -13.903 1.00 74.88 188 ALA A C 1
ATOM 1379 O O . ALA A 1 188 ? -1.877 -4.406 -14.636 1.00 74.88 188 ALA A O 1
ATOM 1380 N N . TYR A 1 189 ? -0.168 -2.961 -14.312 1.00 75.69 189 TYR A N 1
ATOM 1381 C CA . TYR A 1 189 ? -0.119 -2.421 -15.656 1.00 75.69 189 TYR A CA 1
ATOM 1382 C C . TYR A 1 189 ? 1.335 -2.379 -16.124 1.00 75.69 189 TYR A C 1
ATOM 1384 O O . TYR A 1 189 ? 2.250 -2.253 -15.303 1.00 75.69 189 TYR A O 1
ATOM 1392 N N . ASP A 1 190 ? 1.540 -2.539 -17.430 1.00 73.25 190 ASP A N 1
ATOM 1393 C CA . ASP A 1 190 ? 2.849 -2.391 -18.061 1.00 73.25 190 ASP A CA 1
ATOM 1394 C C . ASP A 1 190 ? 3.206 -0.914 -18.281 1.00 73.25 190 ASP A C 1
ATOM 1396 O O . ASP A 1 190 ? 2.418 -0.003 -18.009 1.00 73.25 190 ASP A O 1
ATOM 1400 N N . ALA A 1 191 ? 4.404 -0.676 -18.816 1.00 68.50 191 ALA A N 1
ATOM 1401 C CA . ALA A 1 191 ? 4.870 0.664 -19.157 1.00 68.50 191 ALA A CA 1
ATOM 1402 C C . ALA A 1 191 ? 4.069 1.357 -20.287 1.00 68.50 191 ALA A C 1
ATOM 1404 O O . ALA A 1 191 ? 4.301 2.516 -20.613 1.00 68.50 191 ALA A O 1
ATOM 1405 N N . ASP A 1 192 ? 3.137 0.665 -20.929 1.00 68.69 192 ASP A N 1
ATOM 1406 C CA . ASP A 1 192 ? 2.247 1.240 -21.933 1.00 68.69 192 ASP A CA 1
ATOM 1407 C C . ASP A 1 192 ? 0.830 1.453 -21.359 1.00 68.69 192 ASP A C 1
ATOM 1409 O O . ASP A 1 192 ? -0.065 1.918 -22.069 1.00 68.69 192 ASP A O 1
ATOM 1413 N N . GLY A 1 193 ? 0.614 1.139 -20.074 1.00 70.06 193 GLY A N 1
ATOM 1414 C CA . GLY A 1 193 ? -0.684 1.216 -19.409 1.00 70.06 193 GLY A CA 1
ATOM 1415 C C . GLY A 1 193 ? -1.616 0.041 -19.710 1.00 70.06 193 GLY A C 1
ATOM 1416 O O . GLY A 1 193 ? -2.809 0.107 -19.412 1.00 70.06 193 GLY A O 1
ATOM 1417 N N . ASN A 1 194 ? -1.127 -1.042 -20.316 1.00 75.31 194 ASN A N 1
ATOM 1418 C CA . ASN A 1 194 ? -1.938 -2.234 -20.534 1.00 75.31 194 ASN A CA 1
ATOM 1419 C C . ASN A 1 194 ? -1.989 -3.069 -19.256 1.00 75.31 194 ASN A C 1
ATOM 1421 O O . ASN A 1 194 ? -0.964 -3.320 -18.628 1.00 75.31 194 ASN A O 1
ATOM 1425 N N . ALA A 1 195 ? -3.176 -3.565 -18.907 1.00 76.56 195 ALA A N 1
ATOM 1426 C CA . ALA A 1 195 ? -3.338 -4.465 -17.771 1.00 76.56 195 ALA A CA 1
ATOM 1427 C C . ALA A 1 195 ? -2.509 -5.752 -17.950 1.00 76.56 195 ALA A C 1
ATOM 1429 O O . ALA A 1 195 ? -2.610 -6.430 -18.978 1.00 76.56 195 ALA A O 1
ATOM 1430 N N . ILE A 1 196 ? -1.745 -6.112 -16.919 1.00 76.19 196 ILE A N 1
ATOM 1431 C CA . ILE A 1 196 ? -0.983 -7.360 -16.834 1.00 76.19 196 ILE A CA 1
ATOM 1432 C C . ILE A 1 196 ? -1.751 -8.362 -15.968 1.00 76.19 196 ILE A C 1
ATOM 1434 O O . ILE A 1 196 ? -2.450 -8.001 -15.020 1.00 76.19 196 ILE A O 1
ATOM 1438 N N . VAL A 1 197 ? -1.620 -9.652 -16.280 1.00 81.19 197 VAL A N 1
ATOM 1439 C CA . VAL A 1 197 ? -2.204 -10.716 -15.461 1.00 81.19 197 VAL A CA 1
ATOM 1440 C C . VAL A 1 197 ? -1.487 -10.790 -14.115 1.00 81.19 197 VAL A C 1
ATOM 1442 O O . VAL A 1 197 ? -0.285 -11.047 -14.038 1.00 81.19 197 VAL A O 1
ATOM 1445 N N . THR A 1 198 ? -2.248 -10.646 -13.035 1.00 82.62 198 THR A N 1
ATOM 1446 C CA . THR A 1 198 ? -1.729 -10.737 -11.670 1.00 82.62 198 THR A CA 1
ATOM 1447 C C . THR A 1 198 ? -2.587 -11.630 -10.790 1.00 82.62 198 THR A C 1
ATOM 1449 O O . THR A 1 198 ? -3.728 -11.977 -11.107 1.00 82.62 198 THR A O 1
ATOM 1452 N N . LYS A 1 199 ? -2.014 -12.045 -9.661 1.00 84.50 199 LYS A N 1
ATOM 1453 C CA . LYS A 1 199 ? -2.738 -12.741 -8.596 1.00 84.50 199 LYS A CA 1
ATOM 1454 C C . LYS A 1 199 ? -2.082 -12.492 -7.248 1.00 84.50 199 LYS A C 1
ATOM 1456 O O . LYS A 1 199 ? -0.863 -12.357 -7.172 1.00 84.50 199 LYS A O 1
ATOM 1461 N N . TYR A 1 200 ? -2.881 -12.541 -6.192 1.00 85.25 200 TYR A N 1
ATOM 1462 C CA . TYR A 1 200 ? -2.363 -12.644 -4.838 1.00 85.25 200 TYR A CA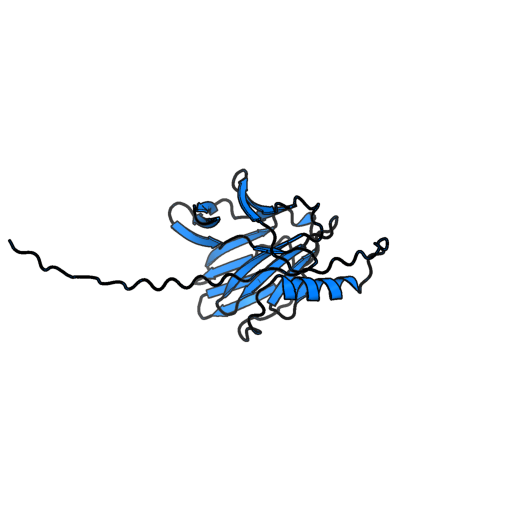 1
ATOM 1463 C C . TYR A 1 200 ? -2.059 -14.099 -4.490 1.00 85.25 200 TYR A C 1
ATOM 1465 O O . TYR A 1 200 ? -2.797 -15.019 -4.858 1.00 85.25 200 TYR A O 1
ATOM 1473 N N . VAL A 1 201 ? -0.971 -14.297 -3.761 1.00 85.31 201 VAL A N 1
ATOM 1474 C CA . VAL A 1 201 ? -0.599 -15.550 -3.115 1.00 85.31 201 VAL A CA 1
ATOM 1475 C C . VAL A 1 201 ? -0.163 -15.245 -1.684 1.00 85.31 201 VAL A C 1
ATOM 1477 O O . VAL A 1 201 ? 0.415 -14.196 -1.416 1.00 85.31 201 VAL A O 1
ATOM 1480 N N . ASP A 1 202 ? -0.475 -16.160 -0.775 1.00 83.75 202 ASP A N 1
ATOM 1481 C CA . ASP A 1 202 ? 0.071 -16.163 0.583 1.00 83.75 202 ASP A CA 1
A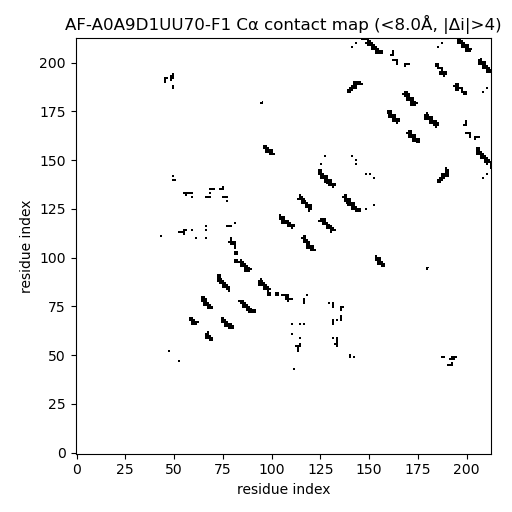TOM 1482 C C . ASP A 1 202 ? 1.410 -16.914 0.553 1.00 83.75 202 ASP A C 1
ATOM 1484 O O . ASP A 1 202 ? 1.466 -18.064 0.094 1.00 83.75 202 ASP A O 1
ATOM 1488 N N . VAL A 1 203 ? 2.481 -16.244 0.981 1.00 81.19 203 VAL A N 1
ATOM 1489 C CA . VAL A 1 203 ? 3.821 -16.822 1.128 1.00 81.19 203 VAL A CA 1
ATOM 1490 C C . VAL A 1 203 ? 4.258 -16.622 2.570 1.00 81.19 203 VAL A C 1
ATOM 1492 O O . VAL A 1 203 ? 4.581 -15.515 2.971 1.00 81.19 203 VAL A O 1
ATOM 1495 N N . ASP A 1 204 ? 4.268 -17.704 3.349 1.00 80.94 204 ASP A N 1
ATOM 1496 C CA . ASP A 1 204 ? 4.706 -17.700 4.751 1.00 80.94 204 ASP A CA 1
ATOM 1497 C C . ASP A 1 204 ? 3.972 -16.685 5.664 1.00 80.94 204 ASP A C 1
ATOM 1499 O O . ASP A 1 204 ? 4.493 -16.311 6.714 1.00 80.94 204 ASP A O 1
ATOM 1503 N N . GLY A 1 205 ? 2.729 -16.311 5.326 1.00 75.94 205 GLY A N 1
ATOM 1504 C CA . GLY A 1 205 ? 1.918 -15.330 6.056 1.00 75.94 205 GLY A CA 1
ATOM 1505 C C . GLY A 1 205 ? 1.925 -13.931 5.435 1.00 75.94 205 GLY A C 1
ATOM 1506 O O . GLY A 1 205 ? 1.088 -13.1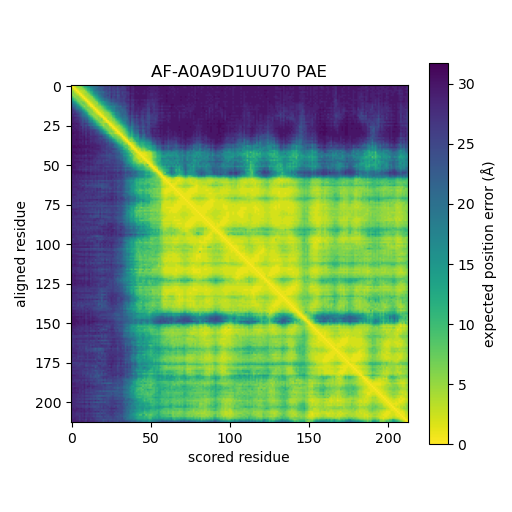08 5.809 1.00 75.94 205 GLY A O 1
ATOM 1507 N N . ASP A 1 206 ? 2.805 -13.686 4.463 1.00 80.94 206 ASP A N 1
ATOM 1508 C CA . ASP A 1 206 ? 2.906 -12.418 3.751 1.00 80.94 206 ASP A CA 1
ATOM 1509 C C . ASP A 1 206 ? 1.977 -12.398 2.536 1.00 80.94 206 ASP A C 1
ATOM 1511 O O . ASP A 1 206 ? 1.808 -13.392 1.814 1.00 80.94 206 ASP A O 1
ATOM 1515 N N . LEU A 1 207 ? 1.391 -11.229 2.270 1.00 85.25 207 LEU A N 1
ATOM 1516 C CA . LEU A 1 207 ? 0.589 -11.027 1.074 1.00 85.25 207 LEU A CA 1
ATOM 1517 C C . LEU A 1 207 ? 1.499 -10.651 -0.096 1.00 85.25 207 LEU A C 1
ATOM 1519 O O . LEU A 1 207 ? 2.055 -9.555 -0.134 1.00 85.25 207 LEU A O 1
ATOM 1523 N N . VAL A 1 208 ? 1.600 -11.534 -1.089 1.00 84.94 208 VAL A N 1
ATOM 1524 C CA . VAL A 1 208 ? 2.429 -11.310 -2.277 1.00 84.94 208 VAL A CA 1
ATOM 1525 C C . VAL A 1 208 ? 1.554 -11.195 -3.518 1.00 84.94 208 VAL A C 1
ATOM 1527 O O . VAL A 1 208 ? 0.808 -12.110 -3.865 1.00 84.94 208 VAL A O 1
ATOM 1530 N N . GLN A 1 209 ? 1.668 -10.079 -4.230 1.00 84.50 209 GLN A N 1
ATOM 1531 C CA . GLN A 1 209 ? 1.166 -9.939 -5.590 1.00 84.50 209 GLN A CA 1
ATOM 1532 C C . GLN A 1 209 ? 2.210 -10.469 -6.570 1.00 84.50 209 GLN A C 1
ATOM 1534 O O . GLN A 1 209 ? 3.334 -9.979 -6.643 1.00 84.50 209 GLN A O 1
ATOM 1539 N N . VAL A 1 210 ? 1.822 -11.480 -7.341 1.00 83.19 210 VAL A N 1
ATOM 1540 C CA . VAL A 1 210 ? 2.639 -12.058 -8.408 1.00 83.19 210 VAL A CA 1
ATOM 1541 C C . VAL A 1 210 ? 2.155 -11.499 -9.733 1.00 83.19 210 VAL A C 1
ATOM 1543 O O . VAL A 1 210 ? 0.996 -11.707 -10.104 1.00 83.19 210 VAL A O 1
ATOM 1546 N N . VAL A 1 211 ? 3.054 -10.831 -10.449 1.00 76.81 211 VAL A N 1
ATOM 1547 C CA . VAL A 1 211 ? 2.840 -10.381 -11.827 1.00 76.81 211 VAL A CA 1
ATOM 1548 C C . VAL A 1 211 ? 3.353 -11.466 -12.773 1.00 76.81 211 VAL A C 1
ATOM 1550 O O . VAL A 1 211 ? 4.467 -11.959 -12.614 1.00 76.81 211 VAL A O 1
ATOM 1553 N N . SER A 1 212 ? 2.514 -11.912 -13.709 1.00 68.81 212 SER A N 1
ATOM 1554 C CA . SER A 1 212 ? 2.883 -12.896 -14.733 1.00 68.81 212 SER A CA 1
ATOM 1555 C C . SER A 1 212 ? 2.804 -12.242 -16.116 1.00 68.81 212 SER A C 1
ATOM 1557 O O . SER A 1 212 ? 1.736 -11.719 -16.442 1.00 68.81 212 SER A O 1
ATOM 1559 N N . PRO A 1 213 ? 3.888 -12.259 -16.911 1.00 57.78 213 PRO A N 1
ATOM 1560 C CA . PRO A 1 213 ? 3.870 -11.729 -18.274 1.00 57.78 213 PRO A CA 1
ATOM 1561 C C . PRO A 1 213 ? 2.996 -12.534 -19.246 1.00 57.78 213 PRO A C 1
ATOM 1563 O O . PRO A 1 213 ? 2.710 -13.728 -18.980 1.00 57.78 213 PRO A O 1
#

Mean predicted aligned error: 13.46 Å